Protein AF-F8D876-F1 (afdb_monomer_lite)

Foldseek 3Di:
DDPPVVCQLQFFDDLVVNLVVVLVVVLVVLCVVVVDPDDCQDCVVLLVLLVCLQVVLVVLLVVLVVVLVVVVVVVPDDPVVVVVVVVVVVVLLPVLAVDPDADPQLLSNLLRLLVQLLVLLCVLVVLDDPPDDPLNCCSNPVSNVLSVVLNVQQPVGPDNLSSNQSSLLPDLLVSNLVSLVVVLVVDDCVVRVVNNVSSVSSSSSSVSSVVSNVVSLVVVLSVLSVVLSVVSVVLSVVLSVLSVVLVVVCVVCVRDDDPVVVNSVSSSVSSSSSCSNVSSVCSSVSNNVVSVVSNVVSDPPPD

Radius of gyration: 27.1 Å; chains: 1; bounding box: 68×34×82 Å

Secondary structure (DSSP, 8-state):
--HHHHHIIIIIS-HHHHHHHHHHHHHHHHHGGGTTT------HHHHHHHHHHHHHHHHHHHHHHHHHHHHHHHH---HHHHHHHHHHHHHHHHHHSSSSS--SSHHHHHHHHHHHHHHHHHHHHHHS-S---HHHHIIIIIHHHHHHHHHHHTT-SSSTTHHHHHHHTS--HHHHHHHHHHHHHHS-TTT-HHHHHHHHHHHHHHHHHHHHHHHHHHHHHHHHHHHHHHHHHHHHHHHHHHHHHHHHHHHH--SSSS-HHHHHHHHHHHHHHHTHHHHHHHHHHHHHHHHHHHHHHH-TT--

InterPro domains:
  IPR058278 Protein of unknown function DUF7972 [PF25927] (3-302)

Structure (mmCIF, N/CA/C/O backbone):
data_AF-F8D876-F1
#
_entry.id   AF-F8D876-F1
#
loop_
_atom_site.group_PDB
_atom_site.id
_atom_site.type_symbol
_atom_site.label_atom_id
_atom_site.label_alt_id
_atom_site.label_comp_id
_atom_site.label_asym_id
_atom_site.label_entity_id
_atom_site.label_seq_id
_atom_site.pdbx_PDB_ins_code
_atom_site.Cartn_x
_atom_site.Cartn_y
_atom_site.Cartn_z
_atom_site.occupancy
_atom_site.B_iso_or_equiv
_atom_site.auth_seq_id
_atom_site.auth_comp_id
_atom_site.auth_asym_id
_atom_site.auth_atom_id
_atom_site.pdbx_PDB_model_num
ATOM 1 N N . MET A 1 1 ? -19.342 1.038 -14.594 1.00 37.59 1 MET A N 1
ATOM 2 C CA . MET A 1 1 ? -18.370 0.140 -15.250 1.00 37.59 1 MET A CA 1
ATOM 3 C C . MET A 1 1 ? -17.454 -0.368 -14.157 1.00 37.59 1 MET A C 1
ATOM 5 O O . MET A 1 1 ? -16.521 0.309 -13.760 1.00 37.59 1 MET A O 1
ATOM 9 N N . ASP A 1 2 ? -17.915 -1.482 -13.602 1.00 45.25 2 ASP A N 1
ATOM 10 C CA . ASP A 1 2 ? -17.356 -2.421 -12.633 1.00 45.25 2 ASP A CA 1
ATOM 11 C C . ASP A 1 2 ? -16.484 -1.862 -11.513 1.00 45.25 2 ASP A C 1
ATOM 13 O O . ASP A 1 2 ? -15.255 -1.926 -11.547 1.00 45.25 2 ASP A O 1
ATOM 17 N N . ASP A 1 3 ? -17.168 -1.449 -10.446 1.00 60.88 3 ASP A N 1
ATOM 18 C CA . ASP A 1 3 ? -16.580 -1.149 -9.141 1.00 60.88 3 ASP A CA 1
ATOM 19 C C . ASP A 1 3 ? -15.671 -2.294 -8.657 1.00 60.88 3 ASP A C 1
ATOM 21 O O . ASP A 1 3 ? -14.607 -2.064 -8.101 1.00 60.88 3 ASP A O 1
ATOM 25 N N . ARG A 1 4 ? -15.993 -3.544 -9.021 1.00 60.97 4 ARG A N 1
ATOM 26 C CA . ARG A 1 4 ? -15.172 -4.733 -8.745 1.00 60.97 4 ARG A CA 1
ATOM 27 C C . ARG A 1 4 ? -13.862 -4.787 -9.541 1.00 60.97 4 ARG A C 1
ATOM 29 O O . ARG A 1 4 ? -12.850 -5.209 -8.992 1.00 60.97 4 ARG A O 1
ATOM 36 N N . PHE A 1 5 ? -13.854 -4.368 -10.811 1.00 61.72 5 PHE A N 1
ATOM 37 C CA . PHE A 1 5 ? -12.633 -4.333 -11.629 1.00 61.72 5 PHE A CA 1
ATOM 38 C C . PHE A 1 5 ? -11.734 -3.170 -11.214 1.00 61.72 5 PHE A C 1
ATOM 40 O O . PHE A 1 5 ? -10.526 -3.351 -11.110 1.00 61.72 5 PHE A O 1
ATOM 47 N N . SER A 1 6 ? -12.321 -2.006 -10.921 1.00 58.22 6 SER A N 1
ATOM 48 C CA . SER A 1 6 ? -11.589 -0.856 -10.383 1.00 58.22 6 SER A CA 1
ATOM 49 C C . SER A 1 6 ? -10.999 -1.178 -9.006 1.00 58.22 6 SER A C 1
ATOM 51 O O . SER A 1 6 ? -9.799 -1.027 -8.806 1.00 58.22 6 SER A O 1
ATOM 53 N N . ARG A 1 7 ? -11.796 -1.750 -8.092 1.00 61.06 7 ARG A N 1
ATOM 54 C CA . ARG A 1 7 ? -11.346 -2.223 -6.771 1.00 61.06 7 ARG A CA 1
ATOM 55 C C . ARG A 1 7 ? -10.261 -3.292 -6.892 1.00 61.06 7 ARG A C 1
ATOM 57 O O . ARG A 1 7 ? -9.262 -3.228 -6.188 1.00 61.06 7 ARG A O 1
ATOM 64 N N . TRP A 1 8 ? -10.384 -4.228 -7.833 1.00 64.88 8 TRP A N 1
ATOM 65 C CA . TRP A 1 8 ? -9.332 -5.215 -8.083 1.00 64.88 8 TRP A CA 1
ATOM 66 C C . TRP A 1 8 ? -8.046 -4.581 -8.625 1.00 64.88 8 TRP A C 1
ATOM 68 O O . TRP A 1 8 ? -6.966 -4.847 -8.107 1.00 64.88 8 TRP A O 1
ATOM 78 N N . LEU A 1 9 ? -8.151 -3.717 -9.635 1.00 56.72 9 LEU A N 1
ATOM 79 C CA . LEU A 1 9 ? -7.007 -3.046 -10.255 1.00 56.72 9 LEU A CA 1
ATOM 80 C C . LEU A 1 9 ? -6.276 -2.127 -9.264 1.00 56.72 9 LEU A C 1
ATOM 82 O O . LEU A 1 9 ? -5.054 -2.020 -9.323 1.00 56.72 9 LEU A O 1
ATOM 86 N N . LEU A 1 10 ? -7.024 -1.466 -8.376 1.00 57.84 10 LEU A N 1
ATOM 87 C CA . LEU A 1 10 ? -6.507 -0.460 -7.452 1.00 57.84 10 LEU A CA 1
ATOM 88 C C . LEU A 1 10 ? -6.078 -1.030 -6.096 1.00 57.84 10 LEU A C 1
ATOM 90 O O . LEU A 1 10 ? -5.141 -0.496 -5.512 1.00 57.84 10 LEU A O 1
ATOM 94 N N . LEU A 1 11 ? -6.729 -2.081 -5.580 1.00 58.38 11 LEU A N 1
ATOM 95 C CA . LEU A 1 11 ? -6.584 -2.482 -4.172 1.00 58.38 11 LEU A CA 1
ATOM 96 C C . LEU A 1 11 ? -6.089 -3.923 -3.971 1.00 58.38 11 LEU A C 1
ATOM 98 O O . LEU A 1 11 ? -5.215 -4.126 -3.125 1.00 58.38 11 LEU A O 1
ATOM 102 N N . SER A 1 12 ? -6.562 -4.913 -4.740 1.00 58.16 12 SER A N 1
ATOM 103 C CA . SER A 1 12 ? -6.297 -6.343 -4.452 1.00 58.16 12 SER A CA 1
ATOM 104 C C . SER A 1 12 ? -5.469 -7.107 -5.494 1.00 58.16 12 SER A C 1
ATOM 106 O O . SER A 1 12 ? -4.964 -8.195 -5.208 1.00 58.16 12 SER A O 1
ATOM 108 N N . GLY A 1 13 ? -5.289 -6.563 -6.697 1.00 59.81 13 GLY A N 1
ATOM 109 C CA . GLY A 1 13 ? -4.542 -7.202 -7.774 1.00 59.81 13 GLY A CA 1
ATOM 110 C C . GLY A 1 13 ? -3.038 -7.279 -7.502 1.00 59.81 13 GLY A C 1
ATOM 111 O O . GLY A 1 13 ? -2.426 -6.343 -6.990 1.00 59.81 13 GLY A O 1
ATOM 112 N N . ASP A 1 14 ? -2.413 -8.388 -7.907 1.00 72.75 14 ASP A N 1
ATOM 113 C CA . ASP A 1 14 ? -0.953 -8.503 -7.936 1.00 72.75 14 ASP A CA 1
ATOM 114 C C . ASP A 1 14 ? -0.370 -7.368 -8.798 1.00 72.75 14 ASP A C 1
ATOM 116 O O . ASP A 1 14 ? -0.631 -7.275 -10.001 1.00 72.75 14 ASP A O 1
ATOM 120 N N . ARG A 1 15 ? 0.426 -6.497 -8.173 1.00 73.81 15 ARG A N 1
ATOM 121 C CA . ARG A 1 15 ? 1.068 -5.321 -8.785 1.00 73.81 15 ARG A CA 1
ATOM 122 C C . ARG A 1 15 ? 1.830 -5.636 -10.063 1.00 73.81 15 ARG A C 1
ATOM 124 O O . ARG A 1 15 ? 1.861 -4.815 -10.976 1.00 73.81 15 ARG A O 1
ATOM 131 N N . PHE A 1 16 ? 2.402 -6.834 -10.169 1.00 80.56 16 PHE A N 1
ATOM 132 C CA . PHE A 1 16 ? 3.093 -7.250 -11.382 1.00 80.56 16 PHE A CA 1
ATOM 133 C C . PHE A 1 16 ? 2.114 -7.468 -12.535 1.00 80.56 16 PHE A C 1
ATOM 135 O O . PHE A 1 16 ? 2.454 -7.173 -13.679 1.00 80.56 16 PHE A O 1
ATOM 142 N N . ARG A 1 17 ? 0.876 -7.897 -12.263 1.00 84.06 17 ARG A N 1
ATOM 143 C CA . ARG A 1 17 ? -0.186 -8.026 -13.273 1.00 84.06 17 ARG A CA 1
ATOM 144 C C . ARG A 1 17 ? -0.705 -6.664 -13.716 1.00 84.06 17 ARG A C 1
ATOM 146 O O . ARG A 1 17 ? -0.847 -6.452 -14.917 1.00 84.06 17 ARG A O 1
ATOM 153 N N . VAL A 1 18 ? -0.919 -5.734 -12.784 1.00 84.88 18 VAL A N 1
ATOM 154 C CA . VAL A 1 18 ? -1.322 -4.351 -13.110 1.00 84.88 18 VAL A CA 1
ATOM 155 C C . VAL A 1 18 ? -0.237 -3.665 -13.941 1.00 84.88 18 VAL A C 1
ATOM 157 O O . VAL A 1 18 ? -0.518 -3.144 -15.020 1.00 84.88 18 VAL A O 1
ATOM 160 N N . ALA A 1 19 ? 1.023 -3.760 -13.508 1.00 88.56 19 ALA A N 1
ATOM 161 C CA . ALA A 1 19 ? 2.167 -3.257 -14.260 1.00 88.56 19 ALA A CA 1
ATOM 162 C C . ALA A 1 19 ? 2.288 -3.927 -15.636 1.00 88.56 19 ALA A C 1
ATOM 164 O O . ALA A 1 19 ? 2.573 -3.247 -16.615 1.00 88.56 19 ALA A O 1
ATOM 165 N N . THR A 1 20 ? 2.012 -5.231 -15.743 1.00 89.94 20 THR A N 1
ATOM 166 C CA . THR A 1 20 ? 1.969 -5.937 -17.033 1.00 89.94 20 THR A CA 1
ATOM 167 C C . THR A 1 20 ? 0.855 -5.393 -17.925 1.00 89.94 20 THR A C 1
ATOM 169 O O . THR A 1 20 ? 1.097 -5.170 -19.103 1.00 89.94 20 THR A O 1
ATOM 172 N N . GLY A 1 21 ? -0.340 -5.116 -17.398 1.00 89.88 21 GLY A N 1
ATOM 173 C CA . GLY A 1 21 ? -1.434 -4.510 -18.166 1.00 89.88 21 GLY A CA 1
ATOM 174 C C . GLY A 1 21 ? -1.089 -3.112 -18.694 1.00 89.88 21 GLY A C 1
ATOM 175 O O . GLY A 1 21 ? -1.302 -2.817 -19.874 1.00 89.88 21 GLY A O 1
ATOM 176 N N . ILE A 1 22 ? -0.476 -2.274 -17.850 1.00 91.12 22 ILE A N 1
ATOM 177 C CA . ILE A 1 22 ? 0.042 -0.954 -18.243 1.00 91.12 22 ILE A CA 1
ATOM 178 C C . ILE A 1 22 ? 1.123 -1.114 -19.318 1.00 91.12 22 ILE A C 1
ATOM 180 O O . ILE A 1 22 ? 1.053 -0.479 -20.369 1.00 91.12 22 ILE A O 1
ATOM 184 N N . LEU A 1 23 ? 2.082 -2.014 -19.096 1.00 93.56 23 LEU A N 1
ATOM 185 C CA . LEU A 1 23 ? 3.163 -2.301 -20.031 1.00 93.56 23 LEU A CA 1
ATOM 186 C C . LEU A 1 23 ? 2.635 -2.800 -21.376 1.00 93.56 23 LEU A C 1
ATOM 188 O O . LEU A 1 23 ? 3.114 -2.348 -22.406 1.00 93.56 23 LEU A O 1
ATOM 192 N N . VAL A 1 24 ? 1.647 -3.697 -21.387 1.00 93.44 24 VAL A N 1
ATOM 193 C CA . VAL A 1 24 ? 1.004 -4.199 -22.610 1.00 93.44 24 VAL A CA 1
ATOM 194 C C . VAL A 1 24 ? 0.333 -3.051 -23.352 1.00 93.44 24 VAL A C 1
ATOM 196 O O . VAL A 1 24 ? 0.510 -2.932 -24.560 1.00 93.44 24 VAL A O 1
ATOM 199 N N . THR A 1 25 ? -0.363 -2.160 -22.645 1.00 92.44 25 THR A N 1
ATOM 200 C CA . THR A 1 25 ? -0.988 -0.975 -23.252 1.00 92.44 25 THR A CA 1
ATOM 201 C C . THR A 1 25 ? 0.062 -0.075 -23.910 1.00 92.44 25 THR A C 1
ATOM 203 O O . THR A 1 25 ? -0.082 0.309 -25.070 1.00 92.44 25 THR A O 1
ATOM 206 N N . MET A 1 26 ? 1.168 0.201 -23.214 1.00 92.88 26 MET A N 1
ATOM 207 C CA . MET A 1 26 ? 2.286 0.974 -23.765 1.00 92.88 26 MET A CA 1
ATOM 208 C C . MET A 1 26 ? 2.967 0.248 -24.932 1.00 92.88 26 MET A C 1
ATOM 210 O O . MET A 1 26 ? 3.294 0.868 -25.941 1.00 92.88 26 MET A O 1
ATOM 214 N N . ALA A 1 27 ? 3.147 -1.069 -24.828 1.00 91.62 27 ALA A N 1
ATOM 215 C CA . ALA A 1 27 ? 3.764 -1.895 -25.854 1.00 91.62 27 ALA A CA 1
ATOM 216 C C . ALA A 1 27 ? 2.920 -1.922 -27.128 1.00 91.62 27 ALA A C 1
ATOM 218 O O . ALA A 1 27 ? 3.479 -1.791 -28.210 1.00 91.62 27 ALA A O 1
ATOM 219 N N . VAL A 1 28 ? 1.590 -2.013 -27.024 1.00 90.88 28 VAL A N 1
ATOM 220 C CA . VAL A 1 28 ? 0.690 -1.920 -28.183 1.00 90.88 28 VAL A CA 1
ATOM 221 C C . VAL A 1 28 ? 0.929 -0.612 -28.928 1.00 90.88 28 VAL A C 1
ATOM 223 O O . VAL A 1 28 ? 1.132 -0.656 -30.136 1.00 90.88 28 VAL A O 1
ATOM 226 N N . VAL A 1 29 ? 1.001 0.522 -28.220 1.00 88.31 29 VAL A N 1
ATOM 227 C CA . VAL A 1 29 ? 1.288 1.838 -28.822 1.00 88.31 29 VAL A CA 1
ATOM 228 C C . VAL A 1 29 ? 2.669 1.866 -29.485 1.00 88.31 29 VAL A C 1
ATOM 230 O O . VAL A 1 29 ? 2.801 2.329 -30.617 1.00 88.31 29 VAL A O 1
ATOM 233 N N . VAL A 1 30 ? 3.691 1.327 -28.816 1.00 86.75 30 VAL A N 1
ATOM 234 C CA . VAL A 1 30 ? 5.066 1.241 -29.338 1.00 86.75 30 VAL A CA 1
ATOM 235 C C . VAL A 1 30 ? 5.164 0.328 -30.565 1.00 86.75 30 VAL A C 1
ATOM 237 O O . VAL A 1 30 ? 6.001 0.575 -31.427 1.00 86.75 30 VAL A O 1
ATOM 240 N N . LEU A 1 31 ? 4.318 -0.699 -30.670 1.00 85.12 31 LEU A N 1
ATOM 241 C CA . LEU A 1 31 ? 4.328 -1.694 -31.747 1.00 85.12 31 LEU A CA 1
ATOM 242 C C . LEU A 1 31 ? 3.465 -1.311 -32.959 1.00 85.12 31 LEU A C 1
ATOM 244 O O . LEU A 1 31 ? 3.604 -1.950 -34.000 1.00 85.12 31 LEU A O 1
ATOM 248 N N . ILE A 1 32 ? 2.634 -0.261 -32.887 1.00 83.19 32 ILE A N 1
ATOM 249 C CA . ILE A 1 32 ? 1.866 0.256 -34.042 1.00 83.19 32 ILE A CA 1
ATOM 250 C C . ILE A 1 32 ? 2.735 0.401 -35.310 1.00 83.19 32 ILE A C 1
ATOM 252 O O . ILE A 1 32 ? 2.294 -0.044 -36.375 1.00 83.19 32 ILE A O 1
ATOM 256 N N . PRO A 1 33 ? 3.975 0.935 -35.239 1.00 75.31 33 PRO A N 1
ATOM 257 C CA . PRO A 1 33 ? 4.827 1.109 -36.408 1.00 75.31 33 PRO A CA 1
ATOM 258 C C . PRO A 1 33 ? 5.169 -0.181 -37.168 1.00 75.31 33 PRO A C 1
ATOM 260 O O . PRO A 1 33 ? 5.498 -0.083 -38.346 1.00 75.31 33 PRO A O 1
ATOM 263 N N . LEU A 1 34 ? 5.076 -1.373 -36.551 1.00 73.44 34 LEU A N 1
ATOM 264 C CA . LEU A 1 34 ? 5.314 -2.652 -37.246 1.00 73.44 34 LEU A CA 1
ATOM 265 C C . LEU A 1 34 ? 4.272 -2.948 -38.327 1.00 73.44 34 LEU A C 1
ATOM 267 O O . LEU A 1 34 ? 4.567 -3.656 -39.286 1.00 73.44 34 LEU A O 1
ATOM 271 N N . PHE A 1 35 ? 3.043 -2.465 -38.139 1.00 71.62 35 PHE A N 1
ATOM 272 C CA . PHE A 1 35 ? 1.914 -2.757 -39.025 1.00 71.62 35 PHE A CA 1
ATOM 273 C C . PHE A 1 35 ? 1.806 -1.767 -40.185 1.00 71.62 35 PHE A C 1
ATOM 275 O O . PHE A 1 35 ? 1.161 -2.035 -41.197 1.00 71.62 35 PHE A O 1
ATOM 282 N N . SER A 1 36 ? 2.463 -0.624 -40.055 1.00 65.25 36 SER A N 1
ATOM 283 C CA . SER A 1 36 ? 2.662 0.358 -41.115 1.00 65.25 36 SER A CA 1
ATOM 284 C C . SER A 1 36 ? 3.950 0.071 -41.888 1.00 65.25 36 SER A C 1
ATOM 286 O O . SER A 1 36 ? 4.961 -0.305 -41.305 1.00 65.25 36 SER A O 1
ATOM 288 N N . GLN A 1 37 ? 3.953 0.320 -43.199 1.00 59.97 37 GLN A N 1
ATOM 289 C CA . GLN A 1 37 ? 5.144 0.216 -44.056 1.00 59.97 37 GLN A CA 1
ATOM 290 C C . GLN A 1 37 ? 6.130 1.383 -43.823 1.00 59.97 37 GLN A C 1
ATOM 292 O O . GLN A 1 37 ? 6.530 2.063 -44.769 1.00 59.97 37 GLN A O 1
ATOM 297 N N . PHE A 1 38 ? 6.492 1.680 -42.570 1.00 59.47 38 PHE A N 1
ATOM 298 C CA . PHE A 1 38 ? 7.475 2.721 -42.283 1.00 59.47 38 PHE A CA 1
ATOM 299 C C . PHE A 1 38 ? 8.863 2.254 -42.717 1.00 59.47 38 PHE A C 1
ATOM 301 O O . PHE A 1 38 ? 9.466 1.363 -42.123 1.00 59.47 38 PHE A O 1
ATOM 308 N N . ASP A 1 39 ? 9.381 2.897 -43.756 1.00 59.94 39 ASP A N 1
ATOM 309 C CA . ASP A 1 39 ? 10.761 2.744 -44.187 1.00 59.94 39 ASP A CA 1
ATOM 310 C C . ASP A 1 39 ? 11.651 3.557 -43.229 1.00 59.94 39 ASP A C 1
ATOM 312 O O . ASP A 1 39 ? 11.714 4.790 -43.305 1.00 59.94 39 ASP A O 1
ATOM 316 N N . VAL A 1 40 ? 12.282 2.890 -42.255 1.00 61.31 40 VAL A N 1
ATOM 317 C CA . VAL A 1 40 ? 13.192 3.538 -41.293 1.00 61.31 40 VAL A CA 1
ATOM 318 C C . VAL A 1 40 ? 14.477 3.926 -42.021 1.00 61.31 40 VAL A C 1
ATOM 320 O O . VAL A 1 40 ? 15.466 3.202 -42.028 1.00 61.31 40 VAL A O 1
ATOM 323 N N . ARG A 1 41 ? 14.456 5.097 -42.659 1.00 64.50 41 ARG A N 1
ATOM 324 C CA . ARG A 1 41 ? 15.600 5.648 -43.405 1.00 64.50 41 ARG A CA 1
ATOM 325 C C . ARG A 1 41 ? 16.564 6.446 -42.536 1.00 64.50 41 ARG A C 1
ATOM 327 O O . ARG A 1 41 ? 17.701 6.669 -42.937 1.00 64.50 41 ARG A O 1
ATOM 334 N N . ASN A 1 42 ? 16.109 6.901 -41.368 1.00 71.25 42 ASN A N 1
ATOM 335 C CA . ASN A 1 42 ? 16.883 7.741 -40.465 1.00 71.25 42 ASN A CA 1
ATOM 336 C C . ASN A 1 42 ? 16.916 7.126 -39.065 1.00 71.25 42 ASN A C 1
ATOM 338 O O . ASN A 1 42 ? 15.875 6.890 -38.456 1.00 71.25 42 ASN A O 1
ATOM 342 N N . LEU A 1 43 ? 18.124 6.889 -38.565 1.00 74.19 43 LEU A N 1
ATOM 343 C CA . LEU A 1 43 ? 18.371 6.261 -37.271 1.00 74.19 43 LEU A CA 1
ATOM 344 C C . LEU A 1 43 ? 18.469 7.282 -36.126 1.00 74.19 43 LEU A C 1
ATOM 346 O O . LEU A 1 43 ? 18.399 6.908 -34.957 1.00 74.19 43 LEU A O 1
ATOM 350 N N . THR A 1 44 ? 18.576 8.574 -36.446 1.00 81.06 44 THR A N 1
ATOM 351 C CA . THR A 1 44 ? 18.677 9.667 -35.470 1.00 81.06 44 THR A CA 1
ATOM 352 C C . THR A 1 44 ? 17.553 9.666 -34.420 1.00 81.06 44 THR A C 1
ATOM 354 O O . THR A 1 44 ? 17.865 9.815 -33.239 1.00 81.06 44 THR A O 1
ATOM 357 N N . PRO A 1 45 ? 16.266 9.433 -34.758 1.00 82.94 45 PRO A N 1
ATOM 358 C CA . PRO A 1 45 ? 15.207 9.328 -33.749 1.00 82.94 45 PRO A CA 1
ATOM 359 C C . PRO A 1 45 ? 15.433 8.205 -32.725 1.00 82.94 45 PRO A C 1
ATOM 361 O O . PRO A 1 45 ? 15.096 8.370 -31.555 1.00 82.94 45 PRO A O 1
ATOM 364 N N . LEU A 1 46 ? 16.048 7.088 -33.131 1.00 82.81 46 LEU A N 1
ATOM 365 C CA . LEU A 1 46 ? 16.322 5.958 -32.234 1.00 82.81 46 LEU A CA 1
ATOM 366 C C . LEU A 1 46 ? 17.385 6.322 -31.192 1.00 82.81 46 LEU A C 1
ATOM 368 O O . LEU A 1 46 ? 17.265 5.919 -30.037 1.00 82.81 46 LEU A O 1
ATOM 372 N N . ILE A 1 47 ? 18.375 7.144 -31.569 1.00 86.25 47 ILE A N 1
ATOM 373 C CA . ILE A 1 47 ? 19.379 7.680 -30.635 1.00 86.25 47 ILE A CA 1
ATOM 374 C C . ILE A 1 47 ? 18.692 8.501 -29.544 1.00 86.25 47 ILE A C 1
ATOM 376 O O . ILE A 1 47 ? 18.983 8.319 -28.361 1.00 86.25 47 ILE A O 1
ATOM 380 N N . TYR A 1 48 ? 17.761 9.381 -29.925 1.00 90.62 48 TYR A N 1
ATOM 381 C CA . TYR A 1 48 ? 17.029 10.211 -28.970 1.00 90.62 48 TYR A CA 1
ATOM 382 C C . TYR A 1 48 ? 16.154 9.380 -28.033 1.00 90.62 48 TYR A C 1
ATOM 384 O O . TYR A 1 48 ? 16.180 9.619 -26.830 1.00 90.62 48 TYR A O 1
ATOM 392 N N . ILE A 1 49 ? 15.437 8.378 -28.551 1.00 90.00 49 ILE A N 1
ATOM 393 C CA . ILE A 1 49 ? 14.620 7.476 -27.726 1.00 90.00 49 ILE A CA 1
ATOM 394 C C . ILE A 1 49 ? 15.497 6.708 -26.732 1.00 90.00 49 ILE A C 1
ATOM 396 O O . ILE A 1 49 ? 15.193 6.687 -25.542 1.00 90.00 49 ILE A O 1
ATOM 400 N N . ALA A 1 50 ? 16.606 6.119 -27.187 1.00 91.50 50 ALA A N 1
ATOM 401 C CA . ALA A 1 50 ? 17.520 5.388 -26.311 1.00 91.50 50 ALA A CA 1
ATOM 402 C C . ALA A 1 50 ? 18.121 6.303 -25.232 1.00 91.50 50 ALA A C 1
ATOM 404 O O . ALA A 1 50 ? 18.142 5.945 -24.057 1.00 91.50 50 ALA A O 1
ATOM 405 N N . SER A 1 51 ? 18.536 7.514 -25.609 1.00 93.81 51 SER A N 1
ATOM 406 C CA . SER A 1 51 ? 19.086 8.508 -24.679 1.00 93.81 51 SER A CA 1
ATOM 407 C C . SER A 1 51 ? 18.047 8.962 -23.650 1.00 93.81 51 SER A C 1
ATOM 409 O O . SER A 1 51 ? 18.359 9.072 -22.465 1.00 93.81 51 SER A O 1
ATOM 411 N N . ALA A 1 52 ? 16.801 9.175 -24.083 1.00 94.50 52 ALA A N 1
ATOM 412 C CA . ALA A 1 52 ? 15.687 9.530 -23.211 1.00 94.50 52 ALA A CA 1
ATOM 413 C C . ALA A 1 52 ? 15.338 8.398 -22.235 1.00 94.50 52 ALA A C 1
ATOM 415 O O . ALA A 1 52 ? 15.113 8.669 -21.060 1.00 94.50 52 ALA A O 1
ATOM 416 N N . LEU A 1 53 ? 15.353 7.137 -22.684 1.00 95.12 53 LEU A N 1
ATOM 417 C CA . LEU A 1 53 ? 15.139 5.976 -21.815 1.00 95.12 53 LEU A CA 1
ATOM 418 C C . LEU A 1 53 ? 16.242 5.842 -20.764 1.00 95.12 53 LEU A C 1
ATOM 420 O O . LEU A 1 53 ? 15.934 5.611 -19.599 1.00 95.12 53 LEU A O 1
ATOM 424 N N . ILE A 1 54 ? 17.511 6.023 -21.144 1.00 95.75 54 ILE A N 1
ATOM 425 C CA . ILE A 1 54 ? 18.637 5.978 -20.199 1.00 95.75 54 ILE A CA 1
ATOM 426 C C . ILE A 1 54 ? 18.485 7.083 -19.154 1.00 95.75 54 ILE A C 1
ATOM 428 O O . ILE A 1 54 ? 18.476 6.795 -17.959 1.00 95.75 54 ILE A O 1
ATOM 432 N N . GLY A 1 55 ? 18.335 8.336 -19.597 1.00 95.81 55 GLY A N 1
ATOM 433 C CA . GLY A 1 55 ? 18.206 9.482 -18.698 1.00 95.81 55 GLY A CA 1
ATOM 434 C C . GLY A 1 55 ? 16.984 9.363 -17.788 1.00 95.81 55 GLY A C 1
ATOM 435 O O . GLY A 1 55 ? 17.112 9.464 -16.571 1.00 95.81 55 GLY A O 1
ATOM 436 N N . GLY A 1 56 ? 15.820 9.060 -18.368 1.00 95.44 56 GLY A N 1
ATOM 437 C CA . GLY A 1 56 ? 14.565 8.889 -17.642 1.00 95.44 56 GLY A CA 1
ATOM 438 C C . GLY A 1 56 ? 14.629 7.771 -16.604 1.00 95.44 56 GLY A C 1
ATOM 439 O O . GLY A 1 56 ? 14.254 7.996 -15.456 1.00 95.44 56 GLY A O 1
ATOM 440 N N . ASN A 1 57 ? 15.165 6.598 -16.962 1.00 95.38 57 ASN A N 1
ATOM 441 C CA . ASN A 1 57 ? 15.298 5.483 -16.024 1.00 95.38 57 ASN A CA 1
ATOM 442 C C . ASN A 1 57 ? 16.313 5.777 -14.915 1.00 95.38 57 ASN A C 1
ATOM 444 O O . ASN A 1 57 ? 16.025 5.479 -13.759 1.00 95.38 57 ASN A O 1
ATOM 448 N N . ILE A 1 58 ? 17.459 6.399 -15.219 1.00 95.12 58 ILE A N 1
ATOM 449 C CA . ILE A 1 58 ? 18.428 6.800 -14.185 1.00 95.12 58 ILE A CA 1
ATOM 450 C C . ILE A 1 58 ? 17.773 7.764 -13.195 1.00 95.12 58 ILE A C 1
ATOM 452 O O . ILE A 1 58 ? 17.853 7.537 -11.987 1.00 95.12 58 ILE A O 1
ATOM 456 N N . THR A 1 59 ? 17.102 8.811 -13.681 1.00 94.88 59 THR A N 1
ATOM 457 C CA . THR A 1 59 ? 16.408 9.779 -12.822 1.00 94.88 59 THR A CA 1
ATOM 458 C C . THR A 1 59 ? 15.324 9.104 -11.988 1.00 94.88 59 THR A C 1
ATOM 460 O O . THR A 1 59 ? 15.264 9.324 -10.779 1.00 94.88 59 THR A O 1
ATOM 463 N N . LEU A 1 60 ? 14.510 8.247 -12.606 1.00 93.25 60 LEU A N 1
ATOM 464 C CA . LEU A 1 60 ? 13.433 7.531 -11.934 1.00 93.25 60 LEU A CA 1
ATOM 465 C C . LEU A 1 60 ? 13.955 6.631 -10.808 1.00 93.25 60 LEU A C 1
ATOM 467 O O . LEU A 1 60 ? 13.494 6.728 -9.673 1.00 93.25 60 LEU A O 1
ATOM 471 N N . ILE A 1 61 ? 14.931 5.774 -11.111 1.00 92.06 61 ILE A N 1
ATOM 472 C CA . ILE A 1 61 ? 15.512 4.847 -10.133 1.00 92.06 61 ILE A CA 1
ATOM 473 C C . ILE A 1 61 ? 16.181 5.637 -9.009 1.00 92.06 61 ILE A C 1
ATOM 475 O O . ILE A 1 61 ? 15.981 5.316 -7.842 1.00 92.06 61 ILE A O 1
ATOM 479 N N . THR A 1 62 ? 16.922 6.698 -9.344 1.00 92.56 62 THR A N 1
ATOM 480 C CA . THR A 1 62 ? 17.578 7.557 -8.348 1.00 92.56 62 THR A CA 1
ATOM 481 C C . THR A 1 62 ? 16.560 8.169 -7.393 1.00 92.56 62 THR A C 1
ATOM 483 O O . THR A 1 62 ? 16.760 8.119 -6.182 1.00 92.56 62 THR A O 1
ATOM 486 N N . LEU A 1 63 ? 15.451 8.703 -7.916 1.00 91.44 63 LEU A N 1
ATOM 487 C CA . LEU A 1 63 ? 14.395 9.295 -7.100 1.00 91.44 63 LEU A CA 1
ATOM 488 C C . LEU A 1 63 ? 13.768 8.265 -6.155 1.00 91.44 63 LEU A C 1
ATOM 490 O O . LEU A 1 63 ? 13.635 8.533 -4.963 1.00 91.44 63 LEU A O 1
ATOM 494 N N . VAL A 1 64 ? 13.418 7.078 -6.659 1.00 88.69 64 VAL A N 1
ATOM 495 C CA . VAL A 1 64 ? 12.791 6.045 -5.821 1.00 88.69 64 VAL A CA 1
ATOM 496 C C . VAL A 1 64 ? 13.754 5.525 -4.757 1.00 88.69 64 VAL A C 1
ATOM 498 O O . VAL A 1 64 ? 13.364 5.374 -3.599 1.00 88.69 64 VAL A O 1
ATOM 501 N N . VAL A 1 65 ? 15.023 5.306 -5.109 1.00 87.19 65 VAL A N 1
ATOM 502 C CA . VAL A 1 65 ? 16.053 4.908 -4.141 1.00 87.19 65 VAL A CA 1
ATOM 503 C C . VAL A 1 65 ? 16.234 5.985 -3.072 1.00 87.19 65 VAL A C 1
ATOM 505 O O . VAL A 1 65 ? 16.284 5.646 -1.892 1.00 87.19 65 VAL A O 1
ATOM 508 N N . ALA A 1 66 ? 16.274 7.266 -3.451 1.00 90.62 66 ALA A N 1
ATOM 509 C CA . ALA A 1 66 ? 16.403 8.375 -2.508 1.00 90.62 66 ALA A CA 1
ATOM 510 C C . ALA A 1 66 ? 15.218 8.446 -1.531 1.00 90.62 66 ALA A C 1
ATOM 512 O O . ALA A 1 66 ? 15.426 8.563 -0.326 1.00 90.62 66 ALA A O 1
ATOM 513 N N . ILE A 1 67 ? 13.981 8.304 -2.021 1.00 86.31 67 ILE A N 1
ATOM 514 C CA . ILE A 1 67 ? 12.781 8.269 -1.167 1.00 86.31 67 ILE A CA 1
ATOM 515 C C . ILE A 1 67 ? 12.860 7.095 -0.187 1.00 86.31 67 ILE A C 1
ATOM 517 O O . ILE A 1 67 ? 12.667 7.269 1.015 1.00 86.31 67 ILE A O 1
ATOM 521 N N . ASN A 1 68 ? 13.208 5.905 -0.679 1.00 83.94 68 ASN A N 1
ATOM 522 C CA . ASN A 1 68 ? 13.329 4.722 0.164 1.00 83.94 68 ASN A CA 1
ATOM 523 C C . ASN A 1 68 ? 14.445 4.864 1.215 1.00 83.94 68 ASN A C 1
ATOM 525 O O . ASN A 1 68 ? 14.312 4.351 2.320 1.00 83.94 68 ASN A O 1
ATOM 529 N N . GLN A 1 69 ? 15.533 5.575 0.903 1.00 86.69 69 GLN A N 1
ATOM 530 C CA . GLN A 1 69 ? 16.593 5.877 1.869 1.00 86.69 69 GLN A CA 1
ATOM 531 C C . GLN A 1 69 ? 16.121 6.819 2.978 1.00 86.69 69 GLN A C 1
ATOM 533 O O . GLN A 1 69 ? 16.476 6.600 4.134 1.00 86.69 69 GLN A O 1
ATOM 538 N N . VAL A 1 70 ? 15.305 7.827 2.654 1.00 85.88 70 VAL A N 1
ATOM 539 C CA . VAL A 1 70 ? 14.710 8.710 3.668 1.00 85.88 70 VAL A CA 1
ATOM 540 C C . VAL A 1 70 ? 13.813 7.902 4.601 1.00 85.88 70 VAL A C 1
ATOM 542 O O . VAL A 1 70 ? 13.971 7.990 5.815 1.00 85.88 70 VAL A O 1
ATOM 545 N N . ILE A 1 71 ? 12.939 7.060 4.050 1.00 79.94 71 ILE A N 1
ATOM 546 C CA . ILE A 1 71 ? 12.037 6.218 4.848 1.00 79.94 71 ILE A CA 1
ATOM 547 C C . ILE A 1 71 ? 12.838 5.250 5.722 1.00 79.94 71 ILE A C 1
ATOM 549 O O . ILE A 1 71 ? 12.630 5.195 6.928 1.00 79.94 71 ILE A O 1
ATOM 553 N N . LEU A 1 72 ? 13.817 4.545 5.151 1.00 80.62 72 LEU A N 1
ATOM 554 C CA . LEU A 1 72 ? 14.645 3.606 5.907 1.00 80.62 72 LEU A CA 1
ATOM 555 C C . LEU A 1 72 ? 15.443 4.302 7.017 1.00 80.62 72 LEU A C 1
ATOM 557 O O . LEU A 1 72 ? 15.617 3.735 8.090 1.00 80.62 72 LEU A O 1
ATOM 561 N N . SER A 1 73 ? 15.906 5.535 6.789 1.00 84.00 73 SER A N 1
ATOM 562 C CA . SER A 1 73 ? 16.615 6.304 7.817 1.00 84.00 73 SER A CA 1
ATOM 563 C C . SER A 1 73 ? 15.741 6.624 9.032 1.00 84.00 73 SER A C 1
ATOM 565 O O . SER A 1 73 ? 16.271 6.734 10.134 1.00 84.00 73 SER A O 1
ATOM 567 N N . GLN A 1 74 ? 14.419 6.713 8.851 1.00 78.69 74 GLN A N 1
ATOM 568 C CA . GLN A 1 74 ? 13.459 6.912 9.941 1.00 78.69 74 GLN A CA 1
ATOM 569 C C . GLN A 1 74 ? 13.187 5.618 10.728 1.00 78.69 74 GLN A C 1
ATOM 571 O O . GLN A 1 74 ? 12.790 5.685 11.887 1.00 78.69 74 GLN A O 1
ATOM 576 N N . GLU A 1 75 ? 13.450 4.448 10.138 1.00 77.81 75 GLU A N 1
ATOM 577 C CA . GLU A 1 75 ? 13.263 3.136 10.780 1.00 77.81 75 GLU A CA 1
ATOM 578 C C . GLU A 1 75 ? 14.475 2.669 11.595 1.00 77.81 75 GLU A C 1
ATOM 580 O O . GLU A 1 75 ? 14.378 1.722 12.375 1.00 77.81 75 GLU A O 1
ATOM 585 N N . LEU A 1 76 ? 15.636 3.312 11.440 1.00 80.50 76 LEU A N 1
ATOM 586 C CA . LEU A 1 76 ? 16.831 2.987 12.219 1.00 80.50 76 LEU A CA 1
ATOM 587 C C . LEU A 1 76 ? 16.693 3.523 13.651 1.00 80.50 76 LEU A C 1
ATOM 589 O O . LEU A 1 76 ? 17.236 4.568 14.009 1.00 80.50 76 LEU A O 1
ATOM 593 N N . LYS A 1 77 ? 15.948 2.786 14.476 1.00 83.56 77 LYS A N 1
ATOM 594 C CA . LYS A 1 77 ? 15.717 3.093 15.890 1.00 83.56 77 LYS A CA 1
ATOM 595 C C . LYS A 1 77 ? 16.878 2.612 16.761 1.00 83.56 77 LYS A C 1
ATOM 597 O O . LYS A 1 77 ? 17.562 1.635 16.454 1.00 83.56 77 LYS A O 1
ATOM 602 N N . SER A 1 78 ? 17.108 3.305 17.877 1.00 90.00 78 SER A N 1
ATOM 603 C CA . SER A 1 78 ? 18.034 2.821 18.905 1.00 90.00 78 SER A CA 1
ATOM 604 C C . SER A 1 78 ? 17.464 1.555 19.567 1.00 90.00 78 SER A C 1
ATOM 606 O O . SER A 1 78 ? 16.245 1.396 19.609 1.00 90.00 78 SER A O 1
ATOM 608 N N . PRO A 1 79 ? 18.298 0.666 20.141 1.00 91.00 79 PRO A N 1
ATOM 609 C CA . PRO A 1 79 ? 17.796 -0.527 20.827 1.00 91.00 79 PRO A CA 1
ATOM 610 C C . PRO A 1 79 ? 16.791 -0.228 21.951 1.00 91.00 79 PRO A C 1
ATOM 612 O O . PRO A 1 79 ? 15.897 -1.031 22.187 1.00 91.00 79 PRO A O 1
ATOM 615 N N . GLY A 1 80 ? 16.920 0.923 22.625 1.00 91.69 80 GLY A N 1
ATOM 616 C CA . GLY A 1 80 ? 15.949 1.376 23.627 1.00 91.69 80 GLY A CA 1
ATOM 617 C C . GLY A 1 80 ? 14.602 1.729 22.999 1.00 91.69 80 GLY A C 1
ATOM 618 O O . GLY A 1 80 ? 13.591 1.175 23.400 1.00 91.69 80 GLY A O 1
ATOM 619 N N . ALA A 1 81 ? 14.605 2.546 21.942 1.00 89.81 81 ALA A N 1
ATOM 620 C CA . ALA A 1 81 ? 13.379 2.906 21.230 1.00 89.81 81 ALA A CA 1
ATOM 621 C C . ALA A 1 81 ? 12.688 1.692 20.580 1.00 89.81 81 ALA A C 1
ATOM 623 O O . ALA A 1 81 ? 11.466 1.649 20.519 1.00 89.81 81 ALA A O 1
ATOM 624 N N . LEU A 1 82 ? 13.458 0.701 20.112 1.00 88.62 82 LEU A N 1
ATOM 625 C CA . LEU A 1 82 ? 12.905 -0.555 19.601 1.00 88.62 82 LEU A CA 1
ATOM 626 C C . LEU A 1 82 ? 12.241 -1.377 20.712 1.00 88.62 82 LEU A C 1
ATOM 628 O O . LEU A 1 82 ? 11.193 -1.970 20.485 1.00 88.62 82 LEU A O 1
ATOM 632 N N . ARG A 1 83 ? 12.845 -1.421 21.905 1.00 91.50 83 ARG A N 1
ATOM 633 C CA . ARG A 1 83 ? 12.241 -2.088 23.059 1.00 91.50 83 ARG A CA 1
ATOM 634 C C . ARG A 1 83 ? 10.937 -1.409 23.466 1.00 91.50 83 ARG A C 1
ATOM 636 O O . ARG A 1 83 ? 9.943 -2.103 23.610 1.00 91.50 83 ARG A O 1
ATOM 643 N N . ASP A 1 84 ? 10.946 -0.083 23.576 1.00 92.50 84 ASP A N 1
ATOM 644 C CA . ASP A 1 84 ? 9.754 0.691 23.931 1.00 92.50 84 ASP A CA 1
ATOM 645 C C . ASP A 1 84 ? 8.617 0.461 22.921 1.00 92.50 84 ASP A C 1
ATOM 647 O O . ASP A 1 84 ? 7.465 0.333 23.313 1.00 92.50 84 ASP A O 1
ATOM 651 N N . GLU A 1 85 ? 8.926 0.360 21.624 1.00 88.56 85 GLU A N 1
ATOM 652 C CA . GLU A 1 85 ? 7.937 0.048 20.582 1.00 88.56 85 GLU A CA 1
ATOM 653 C C . GLU A 1 85 ? 7.370 -1.373 20.695 1.00 88.56 85 GLU A C 1
ATOM 655 O O . GLU A 1 85 ? 6.170 -1.562 20.501 1.00 88.56 85 GLU A O 1
ATOM 660 N N . ILE A 1 86 ? 8.211 -2.368 20.999 1.00 89.75 86 ILE A N 1
ATOM 661 C CA . ILE A 1 86 ? 7.755 -3.749 21.216 1.00 89.75 86 ILE A CA 1
ATOM 662 C C . ILE A 1 86 ? 6.832 -3.804 22.434 1.00 89.75 86 ILE A C 1
ATOM 664 O O . ILE A 1 86 ? 5.729 -4.334 22.324 1.00 89.75 86 ILE A O 1
ATOM 668 N N . ASP A 1 87 ? 7.257 -3.212 23.552 1.00 92.44 87 ASP A N 1
ATOM 669 C CA . ASP A 1 87 ? 6.486 -3.193 24.796 1.00 92.44 87 ASP A CA 1
ATOM 670 C C . ASP A 1 87 ? 5.138 -2.469 24.574 1.00 92.44 87 ASP A C 1
ATOM 672 O O . ASP A 1 87 ? 4.086 -3.013 24.897 1.00 92.44 87 ASP A O 1
ATOM 676 N N . GLN A 1 88 ? 5.131 -1.312 23.894 1.00 91.81 88 GLN A N 1
ATOM 677 C CA . GLN A 1 88 ? 3.898 -0.594 23.529 1.00 91.81 88 GLN A CA 1
ATOM 678 C C . GLN A 1 88 ? 2.976 -1.397 22.605 1.00 91.81 88 GLN A C 1
ATOM 680 O O . GLN A 1 88 ? 1.755 -1.323 22.739 1.00 91.81 88 GLN A O 1
ATOM 685 N N . SER A 1 89 ? 3.532 -2.145 21.647 1.00 88.88 89 SER A N 1
ATOM 686 C CA . SER A 1 89 ? 2.732 -2.975 20.744 1.00 88.88 89 SER A CA 1
ATOM 687 C C . SER A 1 89 ? 2.095 -4.159 21.470 1.00 88.88 89 SER A C 1
ATOM 689 O O . SER A 1 89 ? 0.985 -4.557 21.110 1.00 88.88 89 SER A O 1
ATOM 691 N N . ASP A 1 90 ? 2.787 -4.741 22.448 1.00 89.19 90 ASP A N 1
ATOM 692 C CA . ASP A 1 90 ? 2.252 -5.829 23.264 1.00 89.19 90 ASP A CA 1
ATOM 693 C C . ASP A 1 90 ? 1.203 -5.318 24.258 1.00 89.19 90 ASP A C 1
ATOM 695 O O . ASP A 1 90 ? 0.139 -5.932 24.365 1.00 89.19 90 ASP A O 1
ATOM 699 N N . ASP A 1 91 ? 1.447 -4.172 24.902 1.00 91.12 91 ASP A N 1
ATOM 700 C CA . ASP A 1 91 ? 0.477 -3.495 25.772 1.00 91.12 91 ASP A CA 1
ATOM 701 C C . ASP A 1 91 ? -0.804 -3.157 25.002 1.00 91.12 91 ASP A C 1
ATOM 703 O O . ASP A 1 91 ? -1.906 -3.445 25.464 1.00 91.12 91 ASP A O 1
ATOM 707 N N . TYR A 1 92 ? -0.668 -2.611 23.788 1.00 91.25 92 TYR A N 1
ATOM 708 C CA . TYR A 1 92 ? -1.804 -2.328 22.915 1.00 91.25 92 TYR A CA 1
ATOM 709 C C . TYR A 1 92 ? -2.600 -3.596 22.584 1.00 91.25 92 TYR A C 1
ATOM 711 O O . TYR A 1 92 ? -3.820 -3.609 22.721 1.00 91.25 92 TYR A O 1
ATOM 719 N N . ARG A 1 93 ? -1.928 -4.685 22.188 1.00 90.44 93 ARG A N 1
ATOM 720 C CA . ARG A 1 93 ? -2.603 -5.952 21.860 1.00 90.44 93 ARG A CA 1
ATOM 721 C C . ARG A 1 93 ? -3.357 -6.535 23.054 1.00 90.44 93 ARG A C 1
ATOM 723 O O . ARG A 1 93 ? -4.417 -7.116 22.851 1.00 90.44 93 ARG A O 1
ATOM 730 N N . GLN A 1 94 ? -2.808 -6.410 24.262 1.00 89.12 94 GLN A N 1
ATOM 731 C CA . GLN A 1 94 ? -3.454 -6.878 25.493 1.00 89.12 94 GLN A CA 1
ATOM 732 C C . GLN A 1 94 ? -4.607 -5.977 25.935 1.00 89.12 94 GLN A C 1
ATOM 734 O O . GLN A 1 94 ? -5.569 -6.478 26.496 1.00 89.12 94 GLN A O 1
ATOM 739 N N . ALA A 1 95 ? -4.512 -4.667 25.706 1.00 89.81 95 ALA A N 1
ATOM 740 C CA . ALA A 1 95 ? -5.567 -3.720 26.053 1.00 89.81 95 ALA A CA 1
ATOM 741 C C . ALA A 1 95 ? -6.723 -3.711 25.040 1.00 89.81 95 ALA A C 1
ATOM 743 O O . ALA A 1 95 ? -7.832 -3.332 25.396 1.00 89.81 95 ALA A O 1
ATOM 744 N N . ALA A 1 96 ? -6.458 -4.078 23.783 1.00 90.50 96 ALA A N 1
ATOM 745 C CA . ALA A 1 96 ? -7.454 -4.050 22.717 1.00 90.50 96 ALA A CA 1
ATOM 746 C C . ALA A 1 96 ? -8.386 -5.269 22.703 1.00 90.50 96 ALA A C 1
ATOM 748 O O . ALA A 1 96 ? -9.494 -5.163 22.192 1.00 90.50 96 ALA A O 1
ATOM 749 N N . LEU A 1 97 ? -7.939 -6.416 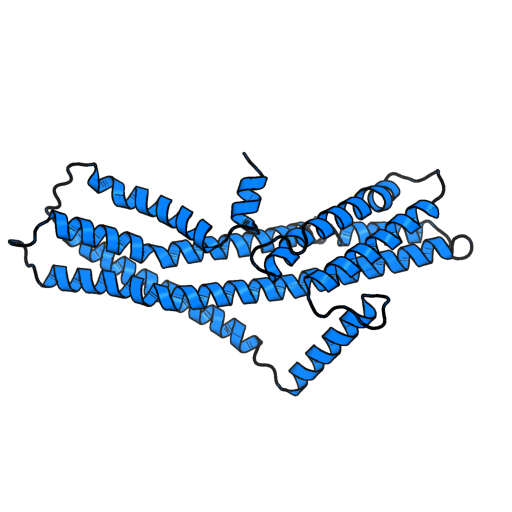23.221 1.00 89.38 97 LEU A N 1
ATOM 750 C CA . LEU A 1 97 ? -8.726 -7.647 23.268 1.00 89.38 97 LEU A CA 1
ATOM 751 C C . LEU A 1 97 ? -8.877 -8.118 24.709 1.00 89.38 97 LEU A C 1
ATOM 753 O O . LEU A 1 97 ? -7.876 -8.264 25.413 1.00 89.38 97 LEU A O 1
ATOM 757 N N . ASP A 1 98 ? -10.093 -8.482 25.103 1.00 80.88 98 ASP A N 1
ATOM 758 C CA . ASP A 1 98 ? -10.411 -8.984 26.445 1.00 80.88 98 ASP A CA 1
ATOM 759 C C . ASP A 1 98 ? -9.997 -10.457 26.641 1.00 80.88 98 ASP A C 1
ATOM 761 O O . ASP A 1 98 ? -10.757 -11.311 27.105 1.00 80.88 98 ASP A O 1
ATOM 765 N N . GLN A 1 99 ? -8.751 -10.794 26.291 1.00 82.69 99 GLN A N 1
ATOM 766 C CA . GLN A 1 99 ? -8.222 -12.149 26.414 1.00 82.69 99 GLN A CA 1
ATOM 767 C C . GLN A 1 99 ? -6.747 -12.195 26.841 1.00 82.69 99 GLN A C 1
ATOM 769 O O . GLN A 1 99 ? -5.934 -11.361 26.445 1.00 82.69 99 GLN A O 1
ATOM 774 N N . PRO A 1 100 ? -6.337 -13.232 27.597 1.00 76.31 100 PRO A N 1
ATOM 775 C CA . PRO A 1 100 ? -5.004 -13.297 28.203 1.00 76.31 100 PRO A CA 1
ATOM 776 C C . PRO A 1 100 ? -3.849 -13.492 27.205 1.00 76.31 100 PRO A C 1
ATOM 778 O O . PRO A 1 100 ? -2.689 -13.337 27.581 1.00 76.31 100 PRO A O 1
ATOM 781 N N . ALA A 1 101 ? -4.134 -13.877 25.959 1.00 83.25 101 ALA A N 1
ATOM 782 C CA . ALA A 1 101 ? -3.126 -14.111 24.927 1.00 83.25 101 ALA A CA 1
ATOM 783 C C . ALA A 1 101 ? -3.656 -13.684 23.544 1.00 83.25 101 ALA A C 1
ATOM 785 O O . ALA A 1 101 ? -4.129 -14.529 22.781 1.00 83.25 101 ALA A O 1
ATOM 786 N N . PRO A 1 102 ? -3.615 -12.382 23.206 1.00 86.94 102 PRO A N 1
ATOM 787 C CA . PRO A 1 102 ? -3.998 -11.895 21.881 1.00 86.94 102 PRO A CA 1
ATOM 788 C C . PRO A 1 102 ? -3.142 -12.551 20.774 1.00 86.94 102 PRO A C 1
ATOM 790 O O . PRO A 1 102 ? -1.963 -12.842 21.011 1.00 86.94 102 PRO A O 1
ATOM 793 N N . PRO A 1 103 ? -3.663 -12.776 19.554 1.00 87.31 103 PRO A N 1
ATOM 794 C CA . PRO A 1 103 ? -2.902 -13.356 18.449 1.00 87.31 103 PRO A CA 1
ATOM 795 C C . PRO A 1 103 ? -1.740 -12.460 18.032 1.00 87.31 103 PRO A C 1
ATOM 797 O O . PRO A 1 103 ? -1.776 -11.242 18.221 1.00 87.31 103 PRO A O 1
ATOM 800 N N . THR A 1 104 ? -0.687 -13.065 17.486 1.00 86.81 104 THR A N 1
ATOM 801 C CA . THR A 1 104 ? 0.476 -12.345 16.943 1.00 86.81 104 THR A CA 1
ATOM 802 C C . THR A 1 104 ? 0.388 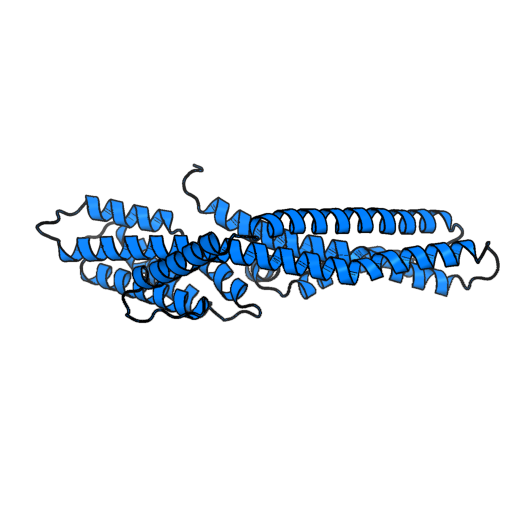-12.135 15.435 1.00 86.81 104 THR A C 1
ATOM 804 O O . THR A 1 104 ? 1.074 -11.255 14.915 1.00 86.81 104 THR A O 1
ATOM 807 N N . ASP A 1 105 ? -0.425 -12.924 14.721 1.00 85.12 105 ASP A N 1
ATOM 808 C CA . ASP A 1 105 ? -0.686 -12.677 13.305 1.00 85.12 105 ASP A CA 1
ATOM 809 C C . ASP A 1 105 ? -1.689 -11.515 13.163 1.00 85.12 105 ASP A C 1
ATOM 811 O O . ASP A 1 105 ? -2.728 -11.523 13.828 1.00 85.12 105 ASP A O 1
ATOM 815 N N . PRO A 1 106 ? -1.396 -10.504 12.322 1.00 85.25 106 PRO A N 1
ATOM 816 C CA . PRO A 1 106 ? -2.273 -9.355 12.115 1.00 85.25 106 PRO A CA 1
ATOM 817 C C . PRO A 1 106 ? -3.705 -9.705 11.714 1.00 85.25 106 PRO A C 1
ATOM 819 O O . PRO A 1 106 ? -4.629 -9.031 12.161 1.00 85.25 106 PRO A O 1
ATOM 822 N N . ALA A 1 107 ? -3.893 -10.723 10.866 1.00 85.25 107 ALA A N 1
ATOM 823 C CA . ALA A 1 107 ? -5.223 -11.091 10.392 1.00 85.25 107 ALA A CA 1
ATOM 824 C C . ALA A 1 107 ? -6.047 -11.698 11.531 1.00 85.25 107 ALA A C 1
ATOM 826 O O . ALA A 1 107 ? -7.166 -11.254 11.767 1.00 85.25 107 ALA A O 1
ATOM 827 N N . ASP A 1 108 ? -5.452 -12.626 12.285 1.00 87.81 108 ASP A N 1
ATOM 828 C CA . ASP A 1 108 ? -6.096 -13.263 13.436 1.00 87.81 108 ASP A CA 1
ATOM 829 C C . ASP A 1 108 ? -6.442 -12.235 14.528 1.00 87.81 108 ASP A C 1
ATOM 831 O O . ASP A 1 108 ? -7.521 -12.284 15.114 1.00 87.81 108 ASP A O 1
ATOM 835 N N . PHE A 1 109 ? -5.542 -11.278 14.793 1.00 89.81 109 PHE A N 1
ATOM 836 C CA . PHE A 1 109 ? -5.778 -10.202 15.762 1.00 89.81 109 PHE A CA 1
ATOM 837 C C . PHE A 1 109 ? -6.979 -9.333 15.367 1.00 89.81 109 PHE A C 1
ATOM 839 O O . PHE A 1 109 ? -7.844 -9.059 16.194 1.00 89.81 109 PHE A O 1
ATOM 846 N N . LEU A 1 110 ? -7.053 -8.922 14.099 1.00 89.50 110 LEU A N 1
ATOM 847 C CA . LEU A 1 110 ? -8.147 -8.085 13.608 1.00 89.50 110 LEU A CA 1
ATOM 848 C C . LEU A 1 110 ? -9.474 -8.827 13.515 1.00 89.50 110 LEU A C 1
ATOM 850 O O . LEU A 1 110 ? -10.503 -8.229 13.802 1.00 89.50 110 LEU A O 1
ATOM 854 N N . GLN A 1 111 ? -9.458 -10.109 13.147 1.00 89.31 111 GLN A N 1
ATOM 855 C CA . GLN A 1 111 ? -10.663 -10.938 13.162 1.00 89.31 111 GLN A CA 1
ATOM 856 C C . GLN A 1 111 ? -11.269 -10.993 14.563 1.00 89.31 111 GLN A C 1
ATOM 858 O O . GLN A 1 111 ? -12.472 -10.808 14.711 1.00 89.31 111 GLN A O 1
ATOM 863 N N . GLN A 1 112 ? -10.439 -11.182 15.591 1.00 91.56 112 GLN A N 1
ATOM 864 C CA . GLN A 1 112 ? -10.913 -11.202 16.975 1.00 91.56 112 GLN A CA 1
ATOM 865 C C . GLN A 1 112 ? -11.410 -9.834 17.438 1.00 91.56 112 GLN A C 1
ATOM 867 O O . GLN A 1 112 ? -12.420 -9.764 18.127 1.00 91.56 112 GLN A O 1
ATOM 872 N N . LEU A 1 113 ? -10.756 -8.749 17.020 1.00 91.50 113 LEU A N 1
ATOM 873 C CA . LEU A 1 113 ? -11.184 -7.399 17.386 1.00 91.50 113 LEU A CA 1
ATOM 874 C C . LEU A 1 113 ? -12.519 -7.023 16.724 1.00 91.50 113 LEU A C 1
ATOM 876 O O . LEU A 1 113 ? -13.387 -6.447 17.373 1.00 91.50 113 LEU A O 1
ATOM 880 N N . LEU A 1 114 ? -12.716 -7.399 15.456 1.00 90.88 114 LEU A N 1
ATOM 881 C CA . LEU A 1 114 ? -13.996 -7.239 14.758 1.00 90.88 114 LEU A CA 1
ATOM 882 C C . LEU A 1 114 ? -15.092 -8.110 15.372 1.00 90.88 114 LEU A C 1
ATOM 884 O O . LEU A 1 114 ? -16.218 -7.648 15.496 1.00 90.88 114 LEU A O 1
ATOM 888 N N . GLN A 1 115 ? -14.767 -9.340 15.780 1.00 91.00 115 GLN A N 1
ATOM 889 C CA . GLN A 1 115 ? -15.718 -10.215 16.460 1.00 91.00 115 GLN A CA 1
ATOM 890 C C . GLN A 1 115 ? -16.148 -9.631 17.815 1.00 91.00 115 GLN A C 1
ATOM 892 O O . GLN A 1 115 ? -17.337 -9.595 18.098 1.00 91.00 115 GLN A O 1
ATOM 897 N N . GLN A 1 116 ? -15.212 -9.121 18.621 1.00 93.38 116 GLN A N 1
ATOM 898 C CA . GLN A 1 116 ? -15.524 -8.447 19.889 1.00 93.38 116 GLN A CA 1
ATOM 899 C C . GLN A 1 116 ? -16.416 -7.214 19.663 1.00 93.38 116 GLN A C 1
ATOM 901 O O . GLN A 1 116 ? -17.429 -7.045 20.337 1.00 93.38 116 GLN A O 1
ATOM 906 N N . THR A 1 117 ? -16.093 -6.410 18.643 1.00 91.50 117 THR A N 1
ATOM 907 C CA . THR A 1 117 ? -16.903 -5.244 18.245 1.00 91.50 117 THR A CA 1
ATOM 908 C C . THR A 1 117 ? -18.324 -5.665 17.857 1.00 91.50 117 THR A C 1
ATOM 910 O O . THR A 1 117 ? -19.292 -5.039 18.284 1.00 91.50 117 THR A O 1
ATOM 913 N N . GLN A 1 118 ? -18.454 -6.746 17.080 1.00 91.06 118 GLN A N 1
ATOM 914 C CA . GLN A 1 118 ? -19.740 -7.313 16.681 1.00 91.06 118 GLN A CA 1
ATOM 915 C C . GLN A 1 118 ? -20.542 -7.797 17.898 1.00 91.06 118 GLN A C 1
ATOM 917 O O . GLN A 1 118 ? -21.708 -7.448 18.029 1.00 91.06 118 GLN A O 1
ATOM 922 N N . GLU A 1 119 ? -19.920 -8.537 18.820 1.00 91.31 119 GLU A N 1
ATOM 923 C CA . GLU A 1 119 ? -20.571 -9.038 20.039 1.00 91.31 119 GLU A CA 1
ATOM 924 C C . GLU A 1 119 ? -21.085 -7.893 20.933 1.00 91.31 119 GLU A C 1
ATOM 926 O O . GLU A 1 119 ? -22.181 -7.982 21.499 1.00 91.31 119 GLU A O 1
ATOM 931 N N . HIS A 1 120 ? -20.335 -6.791 21.037 1.00 90.44 120 HIS A N 1
ATOM 932 C CA . HIS A 1 120 ? -20.771 -5.595 21.761 1.00 90.44 120 HIS A CA 1
ATOM 933 C C . HIS A 1 120 ? -21.902 -4.842 21.049 1.00 90.44 120 HIS A C 1
ATOM 935 O O . HIS A 1 120 ? -22.828 -4.381 21.720 1.00 90.44 120 HIS A O 1
ATOM 941 N N . ALA A 1 121 ? -21.873 -4.747 19.718 1.00 89.00 121 ALA A N 1
ATOM 942 C CA . ALA A 1 121 ? -22.953 -4.148 18.935 1.00 89.00 121 ALA A CA 1
ATOM 943 C C . ALA A 1 121 ? -24.249 -4.986 18.997 1.00 89.00 121 ALA A C 1
ATOM 945 O O . ALA A 1 121 ? -25.323 -4.437 19.240 1.00 89.00 121 ALA A O 1
ATOM 946 N N . ASP A 1 122 ? -24.151 -6.315 18.910 1.00 88.88 122 ASP A N 1
ATOM 947 C CA . ASP A 1 122 ? -25.289 -7.232 19.072 1.00 88.88 122 ASP A CA 1
ATOM 948 C C . ASP A 1 122 ? -25.886 -7.133 20.489 1.00 88.88 122 ASP A C 1
ATOM 950 O O . ASP A 1 122 ? -27.103 -7.083 20.667 1.00 88.88 122 ASP A O 1
ATOM 954 N N . SER A 1 123 ? -25.035 -7.032 21.517 1.00 88.75 123 SER A N 1
ATOM 955 C CA . SER A 1 123 ? -25.481 -6.842 22.906 1.00 88.75 123 SER A CA 1
ATOM 956 C C . SER A 1 123 ? -26.199 -5.504 23.108 1.00 88.75 123 SER A C 1
ATOM 958 O O . SER A 1 123 ? -27.127 -5.409 23.912 1.00 88.75 123 SER A O 1
ATOM 960 N N . LEU A 1 124 ? -25.786 -4.460 22.383 1.00 86.19 124 LEU A N 1
ATOM 961 C CA . LEU A 1 124 ? -26.434 -3.152 22.424 1.00 86.19 124 LEU A CA 1
ATOM 962 C C . LEU A 1 124 ? -27.879 -3.228 21.903 1.00 86.19 124 LEU A C 1
ATOM 964 O O . LEU A 1 124 ? -28.770 -2.610 22.489 1.00 86.19 124 LEU A O 1
ATOM 968 N N . ALA A 1 125 ? -28.116 -4.033 20.863 1.00 82.75 125 ALA A N 1
ATOM 969 C CA . ALA A 1 125 ? -29.438 -4.270 20.284 1.00 82.75 125 ALA A CA 1
ATOM 970 C C . ALA A 1 125 ? -30.442 -4.827 21.306 1.00 82.75 125 ALA A C 1
ATOM 972 O O . ALA A 1 125 ? -31.605 -4.430 21.322 1.00 82.75 125 ALA A O 1
ATOM 973 N N . GLU A 1 126 ? -29.993 -5.734 22.181 1.00 85.25 126 GLU A N 1
ATOM 974 C CA . GLU A 1 126 ? -30.839 -6.363 23.204 1.00 85.25 126 GLU A CA 1
ATOM 975 C C . GLU A 1 126 ? -31.177 -5.424 24.375 1.00 85.25 126 GLU A C 1
ATOM 977 O O . GLU A 1 126 ? -32.177 -5.627 25.069 1.00 85.25 126 GLU A O 1
ATOM 982 N N . LEU A 1 127 ? -30.335 -4.416 24.620 1.00 84.81 127 LEU A N 1
ATOM 983 C CA . LEU A 1 127 ? -30.451 -3.495 25.754 1.00 84.81 127 LEU A CA 1
ATOM 984 C C . LEU A 1 127 ? -31.241 -2.224 25.425 1.00 84.81 127 LEU A C 1
ATOM 986 O O . LEU A 1 127 ? -31.692 -1.532 26.344 1.00 84.81 127 LEU A O 1
ATOM 990 N N . LEU A 1 128 ? -31.404 -1.902 24.142 1.00 81.62 128 LEU A N 1
ATOM 991 C CA . LEU A 1 128 ? -32.130 -0.717 23.706 1.00 81.62 128 LEU A CA 1
ATOM 992 C C . LEU A 1 128 ? -33.655 -0.935 23.744 1.00 81.62 128 LEU A C 1
ATOM 994 O O . LEU A 1 128 ? -34.154 -1.980 23.328 1.00 81.62 128 LEU A O 1
ATOM 998 N N . PRO A 1 129 ? -34.433 0.043 24.243 1.00 72.88 129 PRO A N 1
ATOM 999 C CA . PRO A 1 129 ? -35.890 -0.048 24.249 1.00 72.88 129 PRO A CA 1
ATOM 1000 C C . PRO A 1 129 ? -36.465 0.059 22.824 1.00 72.88 129 PRO A C 1
ATOM 1002 O O . PRO A 1 129 ? -35.976 0.853 22.033 1.00 72.88 129 PRO A O 1
ATOM 1005 N N . ASP A 1 130 ? -37.570 -0.644 22.527 1.00 65.00 130 ASP A N 1
ATOM 1006 C CA . ASP A 1 130 ? -38.243 -0.719 21.202 1.00 65.00 130 ASP A CA 1
ATOM 1007 C C . ASP A 1 130 ? -38.570 0.639 20.520 1.00 65.00 130 ASP A C 1
ATOM 1009 O O . ASP A 1 130 ? -39.002 0.683 19.367 1.00 65.00 130 ASP A O 1
ATOM 1013 N N . SER A 1 131 ? -38.436 1.762 21.230 1.00 53.81 131 SER A N 1
ATOM 1014 C CA . SER A 1 131 ? -38.657 3.119 20.728 1.00 53.81 131 SER A CA 1
ATOM 1015 C C . SER A 1 131 ? -37.341 3.812 20.371 1.00 53.81 131 SER A C 1
ATOM 1017 O O . SER A 1 131 ? -37.012 4.845 20.954 1.00 53.81 131 SER A O 1
ATOM 1019 N N . THR A 1 132 ? -36.583 3.248 19.443 1.00 56.81 132 THR A N 1
ATOM 1020 C CA . THR A 1 132 ? -35.309 3.812 18.995 1.00 56.81 132 THR A CA 1
ATOM 1021 C C . THR A 1 132 ? -35.460 4.687 17.744 1.00 56.81 132 THR A C 1
ATOM 1023 O O . THR A 1 132 ? -36.339 4.506 16.897 1.00 56.81 132 THR A O 1
ATOM 1026 N N . SER A 1 133 ? -34.643 5.732 17.697 1.00 57.19 133 SER A N 1
ATOM 1027 C CA . SER A 1 133 ? -34.518 6.744 16.651 1.00 57.19 133 SER A CA 1
ATOM 1028 C C . SER A 1 133 ? -33.618 6.259 15.499 1.00 57.19 133 SER A C 1
ATOM 1030 O O . SER A 1 133 ? -32.985 5.217 15.593 1.00 57.19 133 SER A O 1
ATOM 1032 N N . GLY A 1 134 ? -33.536 6.998 14.384 1.00 56.84 134 GLY A N 1
ATOM 1033 C CA . GLY A 1 134 ? -32.772 6.556 13.201 1.00 56.84 134 GLY A CA 1
ATOM 1034 C C . GLY A 1 134 ? -31.251 6.413 13.397 1.00 56.84 134 GLY A C 1
ATOM 1035 O O . GLY A 1 134 ? -30.628 5.703 12.618 1.00 56.84 134 GLY A O 1
ATOM 1036 N N . THR A 1 135 ? -30.662 7.057 14.415 1.00 56.69 135 THR A N 1
ATOM 1037 C CA . THR A 1 135 ? -29.233 6.917 14.772 1.00 56.69 135 THR A CA 1
ATOM 1038 C C . THR A 1 135 ? -28.940 5.549 15.398 1.00 56.69 135 THR A C 1
ATOM 1040 O O . THR A 1 135 ? -27.868 4.986 15.200 1.00 56.69 135 THR A O 1
ATOM 1043 N N . ASP A 1 136 ? -29.919 4.984 16.105 1.00 63.16 136 ASP A N 1
ATOM 1044 C CA . ASP A 1 136 ? -29.803 3.689 16.778 1.00 63.16 136 ASP A CA 1
ATOM 1045 C C . ASP A 1 136 ? -29.736 2.538 15.763 1.00 63.16 136 ASP A C 1
ATOM 1047 O O . ASP A 1 136 ? -29.039 1.553 15.973 1.00 63.16 136 ASP A O 1
ATOM 1051 N N . THR A 1 137 ? -30.421 2.679 14.624 1.00 65.06 137 THR A N 1
ATOM 1052 C CA . THR A 1 137 ? -30.500 1.646 13.581 1.00 65.06 137 THR A CA 1
ATOM 1053 C C . THR A 1 137 ? -29.148 1.376 12.921 1.00 65.06 137 THR A C 1
ATOM 1055 O O . THR A 1 137 ? -28.819 0.227 12.672 1.00 65.06 137 THR A O 1
ATOM 1058 N N . HIS A 1 138 ? -28.328 2.400 12.670 1.00 71.75 138 HIS A N 1
ATOM 1059 C CA . HIS A 1 138 ? -27.053 2.218 11.964 1.00 71.75 138 HIS A CA 1
ATOM 1060 C C . HIS A 1 138 ? -26.027 1.454 12.822 1.00 71.75 138 HIS A C 1
ATOM 1062 O O . HIS A 1 138 ? -25.337 0.553 12.349 1.00 71.75 138 HIS A O 1
ATOM 1068 N N . LEU A 1 139 ? -25.973 1.763 14.121 1.00 73.19 139 LEU A N 1
ATOM 1069 C CA . LEU A 1 139 ? -25.054 1.119 15.060 1.00 73.19 139 LEU A CA 1
ATOM 1070 C C . LEU A 1 139 ? -25.457 -0.332 15.389 1.00 73.19 139 LEU A C 1
ATOM 1072 O O . LEU A 1 139 ? -24.593 -1.146 15.705 1.00 73.19 139 LEU A O 1
ATOM 1076 N N . ILE A 1 140 ? -26.755 -0.642 15.319 1.00 78.00 140 ILE A N 1
ATOM 1077 C CA . ILE A 1 140 ? -27.323 -1.956 15.654 1.00 78.00 140 ILE A CA 1
ATOM 1078 C C . ILE A 1 140 ? -27.440 -2.871 14.433 1.00 78.00 140 ILE A C 1
ATOM 1080 O O . ILE A 1 140 ? -27.164 -4.059 14.548 1.00 78.00 140 ILE A O 1
ATOM 1084 N N . ASP A 1 141 ? -27.855 -2.345 13.281 1.00 78.44 141 ASP A N 1
ATOM 1085 C CA . ASP A 1 141 ? -28.126 -3.162 12.095 1.00 78.44 141 ASP A CA 1
ATOM 1086 C C . ASP A 1 141 ? -26.939 -3.161 11.118 1.00 78.44 141 ASP A C 1
ATOM 1088 O O . ASP A 1 141 ? -26.594 -4.208 10.575 1.00 78.44 141 ASP A O 1
ATOM 1092 N N . GLU A 1 142 ? -26.286 -2.014 10.891 1.00 82.19 142 GLU A N 1
ATOM 1093 C CA . GLU A 1 142 ? -25.261 -1.888 9.840 1.00 82.19 142 GLU A CA 1
ATOM 1094 C C . GLU A 1 142 ? -23.861 -2.271 10.342 1.00 82.19 142 GLU A C 1
ATOM 1096 O O . GLU A 1 142 ? -23.156 -3.035 9.682 1.00 82.19 142 GLU A O 1
ATOM 1101 N N . LEU A 1 143 ? -23.466 -1.823 11.540 1.00 84.50 143 LEU A N 1
ATOM 1102 C CA . LEU A 1 143 ? -22.127 -2.094 12.081 1.00 84.50 143 LEU A CA 1
ATOM 1103 C C . LEU A 1 143 ? -21.814 -3.602 12.246 1.00 84.50 143 LEU A C 1
ATOM 1105 O O . LEU A 1 143 ? -20.725 -4.016 11.831 1.00 84.50 143 LEU A O 1
ATOM 1109 N N . PRO A 1 144 ? -22.710 -4.461 12.782 1.00 85.62 144 PRO A N 1
ATOM 1110 C CA . PRO A 1 144 ? -22.456 -5.903 12.847 1.00 85.62 144 PRO A CA 1
ATOM 1111 C C . PRO A 1 144 ? -22.289 -6.548 11.468 1.00 85.62 144 PRO A C 1
ATOM 1113 O O . PRO A 1 144 ? -21.406 -7.392 11.286 1.00 85.62 144 PRO A O 1
ATOM 1116 N N . GLU A 1 145 ? -23.105 -6.145 10.486 1.00 85.00 145 GLU A N 1
ATOM 1117 C CA . GLU A 1 145 ? -23.011 -6.637 9.108 1.00 85.00 145 GLU A CA 1
ATOM 1118 C C . GLU A 1 145 ? -21.687 -6.214 8.453 1.00 85.00 145 GLU A C 1
ATOM 1120 O O . GLU A 1 145 ? -21.014 -7.046 7.833 1.00 85.00 145 GLU A O 1
ATOM 1125 N N . GLU A 1 146 ? -21.263 -4.961 8.644 1.00 83.62 146 GLU A N 1
ATOM 1126 C CA . GLU A 1 146 ? -19.966 -4.463 8.178 1.00 83.62 146 GLU A CA 1
ATOM 1127 C C . GLU A 1 146 ? -18.801 -5.243 8.800 1.00 83.62 146 GLU A C 1
ATOM 1129 O O . GLU A 1 146 ? -17.911 -5.716 8.082 1.00 83.62 146 GLU A O 1
ATOM 1134 N N . CYS A 1 147 ? -18.811 -5.433 10.124 1.00 84.81 147 CYS A N 1
ATOM 1135 C CA . CYS A 1 147 ? -17.786 -6.204 10.827 1.00 84.81 147 CYS A CA 1
ATOM 1136 C C . CYS A 1 147 ? -17.724 -7.656 10.330 1.00 84.81 147 CYS A C 1
ATOM 1138 O O . CYS A 1 147 ? -16.627 -8.171 10.082 1.00 84.81 147 CYS A O 1
ATOM 1140 N N . ALA A 1 148 ? -18.875 -8.303 10.127 1.00 85.25 148 ALA A N 1
ATOM 1141 C CA . ALA A 1 148 ? -18.953 -9.669 9.618 1.00 85.25 148 ALA A CA 1
ATOM 1142 C C . ALA A 1 148 ? -18.412 -9.781 8.183 1.00 85.25 148 ALA A C 1
ATOM 1144 O O . ALA A 1 148 ? -17.610 -10.676 7.893 1.00 85.25 148 ALA A O 1
ATOM 1145 N N . GLN A 1 149 ? -18.783 -8.849 7.299 1.00 82.75 149 GLN A N 1
ATOM 1146 C CA . GLN A 1 149 ? -18.292 -8.824 5.922 1.00 82.75 149 GLN A CA 1
ATOM 1147 C C . GLN A 1 149 ? -16.767 -8.635 5.875 1.00 82.75 149 GLN A C 1
ATOM 1149 O O . GLN A 1 149 ? -16.065 -9.336 5.143 1.00 82.75 149 GLN A O 1
ATOM 1154 N N . ILE A 1 150 ? -16.233 -7.714 6.679 1.00 82.88 150 ILE A N 1
ATOM 1155 C CA . ILE A 1 150 ? -14.791 -7.446 6.748 1.00 82.88 150 ILE A CA 1
ATOM 1156 C C . ILE A 1 150 ? -14.041 -8.653 7.317 1.00 82.88 150 ILE A C 1
ATOM 1158 O O . ILE A 1 150 ? -12.966 -8.9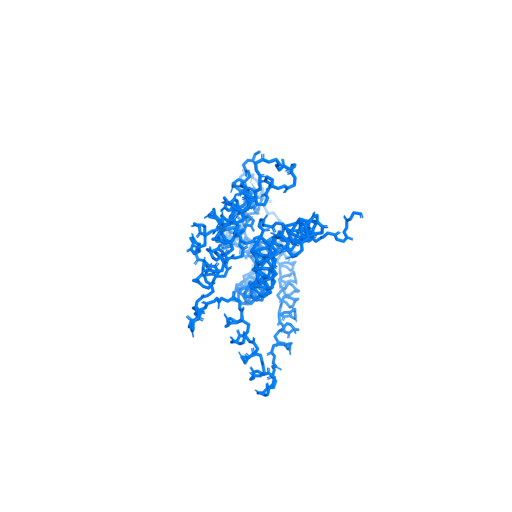94 6.819 1.00 82.88 150 ILE A O 1
ATOM 1162 N N . SER A 1 151 ? -14.612 -9.331 8.314 1.00 83.56 151 SER A N 1
ATOM 1163 C CA . SER A 1 151 ? -14.053 -10.556 8.893 1.00 83.56 151 SER A CA 1
ATOM 1164 C C . SER A 1 151 ? -13.943 -11.695 7.872 1.00 83.56 151 SER A C 1
ATOM 1166 O O . SER A 1 151 ? -12.920 -12.384 7.827 1.00 83.56 151 SER A O 1
ATOM 1168 N N . GLU A 1 152 ? -14.936 -11.851 6.989 1.00 81.38 152 GLU A N 1
ATOM 1169 C CA . GLU A 1 152 ? -14.905 -12.850 5.911 1.00 81.38 152 GLU A CA 1
ATOM 1170 C C . GLU A 1 152 ? -13.856 -12.521 4.834 1.00 81.38 152 GLU A C 1
ATOM 1172 O O . GLU A 1 152 ? -13.216 -13.417 4.277 1.00 81.38 152 GLU A O 1
ATOM 1177 N N . GLU A 1 153 ? -13.638 -11.234 4.548 1.00 76.75 153 GLU A N 1
ATOM 1178 C CA . GLU A 1 153 ? -12.625 -10.790 3.587 1.00 76.75 153 GLU A CA 1
ATOM 1179 C C . GLU A 1 153 ? -11.194 -10.828 4.165 1.00 76.75 153 GLU A C 1
ATOM 1181 O O . GLU A 1 153 ? -10.221 -10.958 3.404 1.00 76.75 153 GLU A O 1
ATOM 1186 N N . LEU A 1 154 ? -11.034 -10.771 5.492 1.00 80.19 154 LEU A N 1
ATOM 1187 C CA . LEU A 1 154 ? -9.732 -10.832 6.157 1.00 80.19 154 LEU A CA 1
ATOM 1188 C C . LEU A 1 154 ? -8.986 -12.131 5.827 1.00 80.19 154 LEU A C 1
ATOM 1190 O O . LEU A 1 154 ? -9.490 -13.244 5.940 1.00 80.19 154 LEU A O 1
ATOM 1194 N N . GLY A 1 155 ? -7.731 -11.984 5.401 1.00 71.19 155 GLY A N 1
ATOM 1195 C CA . GLY A 1 155 ? -6.865 -13.121 5.064 1.00 71.19 155 GLY A CA 1
ATOM 1196 C C . GLY A 1 155 ? -7.118 -13.754 3.688 1.00 71.19 155 GLY A C 1
ATOM 1197 O O . GLY A 1 155 ? -6.369 -14.643 3.288 1.00 71.19 155 GLY A O 1
ATOM 1198 N N . THR A 1 156 ? -8.089 -13.268 2.905 1.00 66.56 156 THR A N 1
ATOM 1199 C CA . THR A 1 156 ? -8.434 -13.834 1.580 1.00 66.56 156 THR A CA 1
ATOM 1200 C C . THR A 1 156 ? -7.584 -13.316 0.403 1.00 66.56 156 THR A C 1
ATOM 1202 O O . THR A 1 156 ? -7.912 -13.522 -0.768 1.00 66.56 156 THR A O 1
ATOM 1205 N N . GLY A 1 157 ? -6.443 -12.674 0.672 1.00 63.06 157 GLY A N 1
ATOM 1206 C CA . GLY A 1 157 ? -5.587 -12.052 -0.346 1.00 63.06 157 GLY A CA 1
ATOM 1207 C C . GLY A 1 157 ? -4.232 -12.743 -0.562 1.00 63.06 157 GLY A C 1
ATOM 1208 O O . GLY A 1 157 ? -3.770 -13.512 0.278 1.00 63.06 157 GLY A O 1
ATOM 1209 N N . PRO A 1 158 ? -3.544 -12.450 -1.684 1.00 55.81 158 PRO A N 1
ATOM 1210 C CA . PRO A 1 158 ? -2.232 -13.030 -1.986 1.00 55.81 158 PRO A CA 1
ATOM 1211 C C . PRO A 1 158 ? -1.107 -12.523 -1.064 1.00 55.81 158 PRO A C 1
ATOM 1213 O O . PRO A 1 158 ? -0.118 -13.227 -0.878 1.00 55.81 158 PRO A O 1
ATOM 1216 N N . ASP A 1 159 ? -1.255 -11.321 -0.491 1.00 65.81 159 ASP A N 1
ATOM 1217 C CA . ASP A 1 159 ? -0.288 -10.667 0.400 1.00 65.81 159 ASP A CA 1
ATOM 1218 C C . ASP A 1 159 ? -0.953 -10.349 1.756 1.00 65.81 159 ASP A C 1
ATOM 1220 O O . ASP A 1 159 ? -1.966 -9.644 1.784 1.00 65.81 159 ASP A O 1
ATOM 1224 N N . LYS A 1 160 ? -0.336 -10.783 2.870 1.00 65.19 160 LYS A N 1
ATOM 1225 C CA . LYS A 1 160 ? -0.884 -10.697 4.244 1.00 65.19 160 LYS A CA 1
ATOM 1226 C C . LYS A 1 160 ? -1.339 -9.297 4.684 1.00 65.19 160 LYS A C 1
ATOM 1228 O O . LYS A 1 160 ? -2.427 -9.141 5.220 1.00 65.19 160 LYS A O 1
ATOM 1233 N N . LEU A 1 161 ? -0.521 -8.263 4.468 1.00 69.81 161 LEU A N 1
ATOM 1234 C CA . LEU A 1 161 ? -0.870 -6.891 4.876 1.00 69.81 161 LEU A CA 1
ATOM 1235 C C . LEU A 1 161 ? -1.960 -6.286 3.983 1.00 69.81 161 LEU A C 1
ATOM 1237 O O . LEU A 1 161 ? -2.803 -5.525 4.448 1.00 69.81 161 LEU A O 1
ATOM 1241 N N . SER A 1 162 ? -1.995 -6.659 2.702 1.00 67.69 162 SER A N 1
ATOM 1242 C CA . SER A 1 162 ? -3.047 -6.183 1.802 1.00 67.69 162 SER A CA 1
ATOM 1243 C C . SER A 1 162 ? -4.397 -6.848 2.035 1.00 67.69 162 SER A C 1
ATOM 1245 O O . SER A 1 162 ? -5.418 -6.186 1.885 1.00 67.69 162 SER A O 1
ATOM 1247 N N . SER A 1 163 ? -4.404 -8.124 2.438 1.00 67.75 163 SER A N 1
ATOM 1248 C CA . SER A 1 163 ? -5.623 -8.826 2.851 1.00 67.75 163 SER A CA 1
ATOM 1249 C C . SER A 1 163 ? -6.194 -8.302 4.164 1.00 67.75 163 SER A C 1
ATOM 1251 O O . SER A 1 163 ? -7.287 -8.691 4.539 1.00 67.75 163 SER A O 1
ATOM 1253 N N . VAL A 1 164 ? -5.434 -7.462 4.864 1.00 71.50 164 VAL A N 1
ATOM 1254 C CA . VAL A 1 164 ? -5.818 -6.827 6.120 1.00 71.50 164 VAL A CA 1
ATOM 1255 C C . VAL A 1 164 ? -6.310 -5.399 5.895 1.00 71.50 164 VAL A C 1
ATOM 1257 O O . VAL A 1 164 ? -7.356 -5.018 6.404 1.00 71.50 164 VAL A O 1
ATOM 1260 N N . ILE A 1 165 ? -5.590 -4.608 5.097 1.00 75.06 165 ILE A N 1
ATOM 1261 C CA . ILE A 1 165 ? -5.912 -3.187 4.928 1.00 75.06 165 ILE A CA 1
ATOM 1262 C C . ILE A 1 165 ? -7.102 -2.932 4.022 1.00 75.06 165 ILE A C 1
ATOM 1264 O O . ILE A 1 165 ? -7.907 -2.064 4.333 1.00 75.06 165 ILE A O 1
ATOM 1268 N N . VAL A 1 166 ? -7.234 -3.662 2.915 1.00 70.06 166 VAL A N 1
ATOM 1269 C CA . VAL A 1 166 ? -8.322 -3.397 1.963 1.00 70.06 166 VAL A CA 1
ATOM 1270 C C . VAL A 1 166 ? -9.710 -3.569 2.602 1.00 70.06 166 VAL A C 1
ATOM 1272 O O . VAL A 1 166 ? -10.536 -2.689 2.374 1.00 70.06 166 VAL A O 1
ATOM 1275 N N . PRO A 1 167 ? -9.957 -4.602 3.432 1.00 73.25 167 PRO A N 1
ATOM 1276 C CA . PRO A 1 167 ? -11.229 -4.742 4.145 1.00 73.25 167 PRO A CA 1
ATOM 1277 C C . PRO A 1 167 ? -11.463 -3.653 5.207 1.00 73.25 167 PRO A C 1
ATOM 1279 O O . P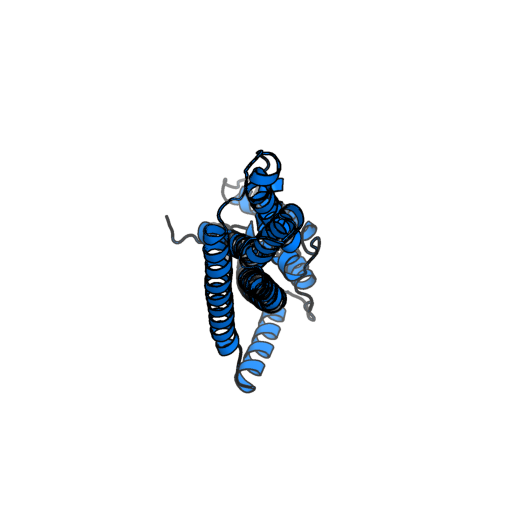RO A 1 167 ? -12.540 -3.073 5.269 1.00 73.25 167 PRO A O 1
ATOM 1282 N N . LEU A 1 168 ? -10.441 -3.301 5.999 1.00 74.31 168 LEU A N 1
ATOM 1283 C CA . LEU A 1 168 ? -10.556 -2.323 7.099 1.00 74.31 168 LEU A CA 1
ATOM 1284 C C . LEU A 1 168 ? -10.802 -0.875 6.659 1.00 74.31 168 LEU A C 1
ATOM 1286 O O . LEU A 1 168 ? -11.083 -0.007 7.491 1.00 74.31 168 LEU A O 1
ATOM 1290 N N . LEU A 1 169 ? -10.612 -0.592 5.374 1.00 68.69 169 LEU A N 1
ATOM 1291 C CA . LEU A 1 169 ? -10.731 0.743 4.812 1.00 68.69 169 LEU A CA 1
ATOM 1292 C C . LEU A 1 169 ? -12.185 1.239 4.779 1.00 68.69 169 LEU A C 1
ATOM 1294 O O . LEU A 1 169 ? -12.367 2.446 4.858 1.00 68.69 169 LEU A O 1
ATOM 1298 N N . GLY A 1 170 ? -13.179 0.344 4.736 1.00 67.19 170 GLY A N 1
ATOM 1299 C CA . GLY A 1 170 ? -14.589 0.700 4.535 1.00 67.19 170 GLY A CA 1
ATOM 1300 C C . GLY A 1 170 ? -15.335 1.278 5.742 1.00 67.19 170 GLY A C 1
ATOM 1301 O O . GLY A 1 170 ? -16.319 1.972 5.525 1.00 67.19 170 GLY A O 1
ATOM 1302 N N . ILE A 1 171 ? -14.875 1.040 6.976 1.00 69.94 171 ILE A N 1
ATOM 1303 C CA . ILE A 1 171 ? -15.618 1.458 8.178 1.00 69.94 171 ILE A CA 1
ATOM 1304 C C . ILE A 1 171 ? -15.394 2.948 8.472 1.00 69.94 171 ILE A C 1
ATOM 1306 O O . ILE A 1 171 ? -14.253 3.430 8.587 1.00 69.94 171 ILE A O 1
ATOM 1310 N N . GLU A 1 172 ? -16.490 3.671 8.692 1.00 75.62 172 GLU A N 1
ATOM 1311 C CA . GLU A 1 172 ? -16.495 5.054 9.167 1.00 75.62 172 GLU A CA 1
ATOM 1312 C C . GLU A 1 172 ? -16.393 5.130 10.701 1.00 75.62 172 GLU A C 1
ATOM 1314 O O . GLU A 1 172 ? -17.291 5.607 11.390 1.00 75.62 172 GLU A O 1
ATOM 1319 N N . TYR A 1 173 ? -15.260 4.693 11.268 1.00 77.88 173 TYR A N 1
ATOM 1320 C CA . TYR A 1 173 ? -15.074 4.613 12.732 1.00 77.88 173 TYR A CA 1
ATOM 1321 C C . TYR A 1 173 ? -15.420 5.909 13.475 1.00 77.88 173 TYR A C 1
ATOM 1323 O O . TYR A 1 173 ? -15.957 5.871 14.577 1.00 77.88 173 TYR A O 1
ATOM 1331 N N . ALA A 1 174 ? -15.121 7.071 12.887 1.00 77.88 174 ALA A N 1
ATOM 1332 C CA . ALA A 1 174 ? -15.397 8.350 13.528 1.00 77.88 174 ALA A CA 1
ATOM 1333 C C . ALA A 1 174 ? -16.899 8.666 13.611 1.00 77.88 174 ALA A C 1
ATOM 1335 O O . ALA A 1 174 ? -17.329 9.260 14.601 1.00 77.88 174 ALA A O 1
ATOM 1336 N N . THR A 1 175 ? -17.674 8.251 12.605 1.00 81.06 175 THR A N 1
ATOM 1337 C CA . THR A 1 175 ? -19.137 8.348 12.596 1.00 81.06 175 THR A CA 1
ATOM 1338 C C . THR A 1 175 ? -19.701 7.471 13.713 1.00 81.06 175 THR A C 1
ATOM 1340 O O . THR A 1 175 ? -20.349 7.994 14.614 1.00 81.06 175 THR A O 1
ATOM 1343 N N . HIS A 1 176 ? -19.315 6.193 13.775 1.00 82.62 176 HIS A N 1
ATOM 1344 C CA . HIS A 1 176 ? -19.792 5.265 14.809 1.00 82.62 176 HIS A CA 1
ATOM 1345 C C . HIS A 1 176 ? -19.380 5.651 16.237 1.00 82.62 176 HIS A C 1
ATOM 1347 O O . HIS A 1 176 ? -20.166 5.532 17.174 1.00 82.62 176 HIS A O 1
ATOM 1353 N N . ILE A 1 177 ? -18.164 6.177 16.433 1.00 83.88 177 ILE A N 1
ATOM 1354 C CA . ILE A 1 177 ? -17.744 6.707 17.741 1.00 83.88 177 ILE A CA 1
ATOM 1355 C C . ILE A 1 177 ? -18.596 7.926 18.120 1.00 83.88 177 ILE A C 1
ATOM 1357 O O . ILE A 1 177 ? -18.933 8.103 19.292 1.00 83.88 177 ILE A O 1
ATOM 1361 N N . HIS A 1 178 ? -18.936 8.790 17.160 1.00 82.69 178 HIS A N 1
ATOM 1362 C CA . HIS A 1 178 ? -19.819 9.925 17.416 1.00 82.69 178 HIS A CA 1
ATOM 1363 C C . HIS A 1 178 ? -21.239 9.470 17.774 1.00 82.69 178 HIS A C 1
ATOM 1365 O O . HIS A 1 178 ? -21.799 10.001 18.730 1.00 82.69 178 HIS A O 1
ATOM 1371 N N . GLU A 1 179 ? -21.772 8.467 17.075 1.00 83.38 179 GLU A N 1
ATOM 1372 C CA . GLU A 1 179 ? -23.064 7.832 17.364 1.00 83.38 179 GLU A CA 1
ATOM 1373 C C . GLU A 1 179 ? -23.090 7.238 18.779 1.00 83.38 179 GLU A C 1
ATOM 1375 O O . GLU A 1 179 ? -24.004 7.544 19.542 1.00 83.38 179 GLU A O 1
ATOM 1380 N N . CYS A 1 180 ? -22.039 6.513 19.190 1.00 84.06 180 CYS A N 1
ATOM 1381 C CA . CYS A 1 180 ? -21.912 5.999 20.560 1.00 84.06 180 CYS A CA 1
ATOM 1382 C C . CYS A 1 180 ? -21.975 7.125 21.606 1.00 84.06 180 CYS A C 1
ATOM 1384 O O . CYS A 1 180 ? -22.701 7.024 22.591 1.00 84.06 180 CYS A O 1
ATOM 1386 N N . ASN A 1 181 ? -21.228 8.217 21.391 1.00 83.88 181 ASN A N 1
ATOM 1387 C CA . ASN A 1 181 ? -21.195 9.348 22.326 1.00 83.88 181 ASN A CA 1
ATOM 1388 C C . ASN A 1 181 ? -22.524 10.122 22.356 1.00 83.88 181 ASN A C 1
ATOM 1390 O O . ASN A 1 181 ? -22.901 10.659 23.396 1.00 83.88 181 ASN A O 1
ATOM 1394 N N . GLN A 1 182 ? -23.212 10.225 21.213 1.00 83.94 182 GLN A N 1
ATOM 1395 C CA . GLN A 1 182 ? -24.539 10.833 21.137 1.00 83.94 182 GLN A CA 1
ATOM 1396 C C . GLN A 1 182 ? -25.533 10.000 21.946 1.00 83.94 182 GLN A C 1
ATOM 1398 O O . GLN A 1 182 ? -26.234 10.556 22.789 1.00 83.94 182 GLN A O 1
ATOM 1403 N N . LEU A 1 183 ? -25.509 8.677 21.775 1.00 82.75 183 LEU A N 1
ATOM 1404 C CA . LEU A 1 183 ? -26.398 7.780 22.497 1.00 82.75 183 LEU A CA 1
ATOM 1405 C C . LEU A 1 183 ? -26.110 7.761 24.001 1.00 82.75 183 LEU A C 1
ATOM 1407 O O . LEU A 1 183 ? -27.039 7.825 24.799 1.00 82.75 183 LEU A O 1
ATOM 1411 N N . GLU A 1 184 ? -24.838 7.777 24.417 1.00 84.62 184 GLU A N 1
ATOM 1412 C CA . GLU A 1 184 ? -24.487 7.917 25.839 1.00 84.62 184 GLU A CA 1
ATOM 1413 C C . GLU A 1 184 ? -25.062 9.212 26.442 1.00 84.62 184 GLU A C 1
ATOM 1415 O O . GLU A 1 184 ? -25.472 9.219 27.602 1.00 84.62 184 GLU A O 1
ATOM 1420 N N . SER A 1 185 ? -25.137 10.302 25.669 1.00 84.69 185 SER A N 1
ATOM 1421 C CA . SER A 1 185 ? -25.664 11.582 26.160 1.00 84.69 185 SER A CA 1
ATOM 1422 C C . SER A 1 185 ? -27.182 11.605 26.372 1.00 84.69 185 SER A C 1
ATOM 1424 O O . SER A 1 185 ? -27.668 12.449 27.131 1.00 84.69 185 SER A O 1
ATOM 1426 N N . ASP A 1 186 ? -27.910 10.669 25.759 1.00 84.25 186 ASP A N 1
ATOM 1427 C CA . ASP A 1 186 ? -29.371 10.584 25.826 1.00 84.25 186 ASP A CA 1
ATOM 1428 C C . ASP A 1 186 ? -29.876 9.760 27.028 1.00 84.25 186 ASP A C 1
ATOM 1430 O O . ASP A 1 186 ? -31.044 9.883 27.407 1.00 84.25 186 ASP A O 1
ATOM 1434 N N . TYR A 1 187 ? -29.009 8.970 27.679 1.00 82.25 187 TYR A N 1
ATOM 1435 C CA . TYR A 1 187 ? -29.378 8.086 28.793 1.00 82.25 187 TYR A CA 1
ATOM 1436 C C . TYR A 1 187 ? -28.672 8.438 30.114 1.00 82.25 187 TYR A C 1
ATOM 1438 O O . TYR A 1 187 ? -27.477 8.722 30.173 1.00 82.25 187 TYR A O 1
ATOM 1446 N N . GLU A 1 188 ? -29.402 8.358 31.233 1.00 80.38 188 GLU A N 1
ATOM 1447 C CA . GLU A 1 188 ? -28.827 8.559 32.569 1.00 80.38 188 GLU A CA 1
ATOM 1448 C C . GLU A 1 188 ? -28.202 7.271 33.138 1.00 80.38 188 GLU A C 1
ATOM 1450 O O . GLU A 1 188 ? -28.847 6.222 33.243 1.00 80.38 188 GLU A O 1
ATOM 1455 N N . ARG A 1 189 ? -26.951 7.377 33.614 1.00 77.62 189 ARG A N 1
ATOM 1456 C CA . ARG A 1 189 ? -26.129 6.248 34.106 1.00 77.62 189 ARG A CA 1
ATOM 1457 C C . ARG A 1 189 ? -26.722 5.491 35.297 1.00 77.62 189 ARG A C 1
ATOM 1459 O O . ARG A 1 189 ? -26.384 4.333 35.492 1.00 77.62 189 ARG A O 1
ATOM 1466 N N . GLY A 1 190 ? -27.607 6.114 36.078 1.00 76.12 190 GLY A N 1
ATOM 1467 C CA . GLY A 1 190 ? -28.264 5.463 37.217 1.00 76.12 190 GLY A CA 1
ATOM 1468 C C . GLY A 1 190 ? -29.360 4.465 36.828 1.00 76.12 190 GLY A C 1
ATOM 1469 O O . GLY A 1 190 ? -29.590 3.509 37.562 1.00 76.12 190 GLY A O 1
ATOM 1470 N N . GLU A 1 191 ? -30.027 4.675 35.691 1.00 77.81 191 GLU A N 1
ATOM 1471 C CA . GLU A 1 191 ? -31.130 3.821 35.228 1.00 77.81 191 GLU A CA 1
ATOM 1472 C C . GLU A 1 191 ? -30.674 2.810 34.165 1.00 77.81 191 GLU A C 1
ATOM 1474 O O . GLU A 1 191 ? -31.211 1.707 34.105 1.00 77.81 191 GLU A O 1
ATOM 1479 N N . HIS A 1 192 ? -29.646 3.152 33.380 1.00 84.12 192 HIS A N 1
ATOM 1480 C CA . HIS A 1 192 ? -29.197 2.387 32.210 1.00 84.12 192 HIS A CA 1
ATOM 1481 C C . HIS A 1 192 ? -27.703 2.012 32.286 1.00 84.12 192 HIS A C 1
ATOM 1483 O O . HIS A 1 192 ? -26.988 2.060 31.289 1.00 84.12 192 HIS A O 1
ATOM 1489 N N . GLU A 1 193 ? -27.209 1.644 33.475 1.00 87.56 193 GLU A N 1
ATOM 1490 C CA . GLU A 1 193 ? -25.783 1.349 33.714 1.00 87.56 193 GLU A CA 1
ATOM 1491 C C . GLU A 1 193 ? -25.215 0.297 32.745 1.00 87.56 193 GLU A C 1
ATOM 1493 O O . GLU A 1 193 ? -24.133 0.490 32.195 1.00 87.56 193 GLU A O 1
ATOM 1498 N N . GLN A 1 194 ? -25.966 -0.781 32.488 1.00 87.31 194 GLN A N 1
ATOM 1499 C CA . GLN A 1 194 ? -25.555 -1.840 31.558 1.00 87.31 194 GLN A CA 1
ATOM 1500 C C . GLN A 1 194 ? -25.431 -1.322 30.120 1.00 87.31 194 GLN A C 1
ATOM 1502 O O . GLN A 1 194 ? -24.388 -1.515 29.504 1.00 87.31 194 GLN A O 1
ATOM 1507 N N . LEU A 1 195 ? -26.437 -0.592 29.625 1.00 86.88 195 LEU A N 1
ATOM 1508 C CA . LEU A 1 195 ? -26.433 0.010 28.287 1.00 86.88 195 LEU A CA 1
ATOM 1509 C C . LEU A 1 195 ? -25.219 0.928 28.084 1.00 86.88 195 LEU A C 1
ATOM 1511 O O . LEU A 1 195 ? -24.496 0.795 27.100 1.00 86.88 195 LEU A O 1
ATOM 1515 N N . LEU A 1 196 ? -24.966 1.828 29.039 1.00 88.19 196 LEU A N 1
ATOM 1516 C CA . LEU A 1 196 ? -23.841 2.758 28.947 1.00 88.19 196 LEU A CA 1
ATOM 1517 C C . LEU A 1 196 ? -22.489 2.043 29.018 1.00 88.19 196 LEU A C 1
ATOM 1519 O O . LEU A 1 196 ? -21.566 2.431 28.311 1.00 88.19 196 LEU A O 1
ATOM 1523 N N . SER A 1 197 ? -22.369 0.979 29.820 1.00 90.56 197 SER A N 1
ATOM 1524 C CA . SER A 1 197 ? -21.139 0.180 29.864 1.00 90.56 197 SER A CA 1
ATOM 1525 C C . SER A 1 197 ? -20.851 -0.538 28.539 1.00 90.56 197 SER A C 1
ATOM 1527 O O . SER A 1 197 ? -19.695 -0.606 28.125 1.00 90.56 197 SER A O 1
ATOM 1529 N N . THR A 1 198 ? -21.890 -1.010 27.842 1.00 90.19 198 THR A N 1
ATOM 1530 C CA . THR A 1 198 ? -21.765 -1.618 26.509 1.00 90.19 198 THR A CA 1
ATOM 1531 C C . THR A 1 198 ? -21.392 -0.577 25.453 1.00 90.19 198 THR A C 1
ATOM 1533 O O . THR A 1 198 ? -20.534 -0.848 24.618 1.00 90.19 198 THR A O 1
ATOM 1536 N N . LEU A 1 199 ? -21.958 0.635 25.516 1.00 88.88 199 LEU A N 1
ATOM 1537 C CA . LEU A 1 199 ? -21.568 1.746 24.637 1.00 88.88 199 LEU A CA 1
ATOM 1538 C C . LEU A 1 199 ? -20.115 2.187 24.846 1.00 88.88 199 LEU A C 1
ATOM 1540 O O . LEU A 1 199 ? -19.397 2.414 23.871 1.00 88.88 199 LEU A O 1
ATOM 1544 N N . ASP A 1 200 ? -19.668 2.275 26.102 1.00 91.06 200 ASP A N 1
ATOM 1545 C CA . ASP A 1 200 ? -18.274 2.571 26.448 1.00 91.06 200 ASP A CA 1
ATOM 1546 C C . ASP A 1 200 ? -17.323 1.512 25.856 1.00 91.06 200 ASP A C 1
ATOM 1548 O O . ASP A 1 200 ? -16.295 1.864 25.266 1.00 91.06 200 ASP A O 1
ATOM 1552 N N . ALA A 1 201 ? -17.684 0.227 25.964 1.00 91.94 201 ALA A N 1
ATOM 1553 C CA . ALA A 1 201 ? -16.917 -0.887 25.404 1.00 91.94 201 ALA A CA 1
ATOM 1554 C C . ALA A 1 201 ? -16.876 -0.846 23.866 1.00 91.94 201 ALA A C 1
ATOM 1556 O O . ALA A 1 201 ? -15.795 -0.881 23.279 1.00 91.94 201 ALA A O 1
ATOM 1557 N N . LEU A 1 202 ? -18.022 -0.654 23.206 1.00 90.69 202 LEU A N 1
ATOM 1558 C CA . LEU A 1 202 ? -18.104 -0.538 21.747 1.00 90.69 202 LEU A CA 1
ATOM 1559 C C . LEU A 1 202 ? -17.289 0.656 21.218 1.00 90.69 202 LEU A C 1
ATOM 1561 O O . LEU A 1 202 ? -16.540 0.540 20.248 1.00 90.69 202 LEU A O 1
ATOM 1565 N N . SER A 1 203 ? -17.370 1.807 21.892 1.00 90.25 203 SER A N 1
ATOM 1566 C CA . SER A 1 203 ? -16.565 2.994 21.578 1.00 90.25 203 SER A CA 1
ATOM 1567 C C . SER A 1 203 ? -15.062 2.732 21.737 1.00 90.25 203 SER A C 1
ATOM 1569 O O . SER A 1 203 ? -14.256 3.253 20.959 1.00 90.25 203 SER A O 1
ATOM 1571 N N . ALA A 1 204 ? -14.656 1.941 22.737 1.00 91.56 204 ALA A N 1
ATOM 1572 C CA . ALA A 1 204 ? -13.265 1.533 22.919 1.00 91.56 204 ALA A CA 1
ATOM 1573 C C . ALA A 1 204 ? -12.791 0.605 21.789 1.00 91.56 204 ALA A C 1
ATOM 1575 O O . ALA A 1 204 ? -11.716 0.835 21.228 1.00 91.56 204 ALA A O 1
ATOM 1576 N N . ASP A 1 205 ? -13.611 -0.363 21.389 1.00 92.06 205 ASP A N 1
ATOM 1577 C CA . ASP A 1 205 ? -13.305 -1.290 20.298 1.00 92.06 205 ASP A CA 1
ATOM 1578 C C . ASP A 1 205 ? -13.148 -0.577 18.956 1.00 92.06 205 ASP A C 1
ATOM 1580 O O . ASP A 1 205 ? -12.157 -0.785 18.254 1.00 92.06 205 ASP A O 1
ATOM 1584 N N . LEU A 1 206 ? -14.056 0.350 18.634 1.00 89.69 206 LEU A N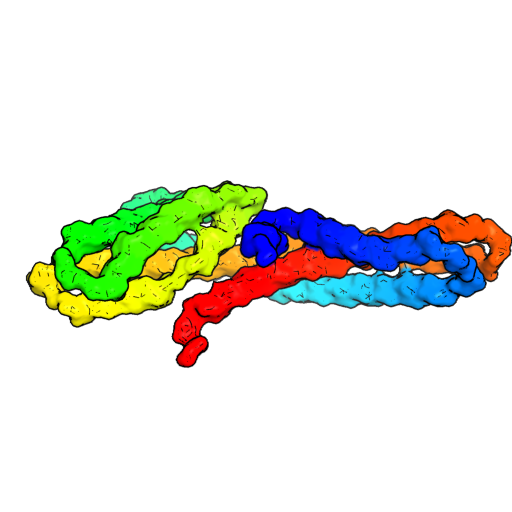 1
ATOM 1585 C CA . LEU A 1 206 ? -13.972 1.171 17.424 1.00 89.69 206 LEU A CA 1
ATOM 1586 C C . LEU A 1 206 ? -12.695 2.026 17.393 1.00 89.69 206 LEU A C 1
ATOM 1588 O O . LEU A 1 206 ? -12.064 2.163 16.342 1.00 89.69 206 LEU A O 1
ATOM 1592 N N . LYS A 1 207 ? -12.267 2.574 18.541 1.00 89.69 207 LYS A N 1
ATOM 1593 C CA . LYS A 1 207 ? -10.987 3.300 18.654 1.00 89.69 207 LYS A CA 1
ATOM 1594 C C . LYS A 1 207 ? -9.797 2.370 18.434 1.00 89.69 207 LYS A C 1
ATOM 1596 O O . LYS A 1 207 ? -8.855 2.751 17.741 1.00 89.69 207 LYS A O 1
ATOM 1601 N N . ASN A 1 208 ? -9.833 1.164 18.995 1.00 92.12 208 ASN A N 1
ATOM 1602 C CA . ASN A 1 208 ? -8.790 0.166 18.780 1.00 92.12 208 ASN A CA 1
ATOM 1603 C C . ASN A 1 208 ? -8.736 -0.253 17.302 1.00 92.12 208 ASN A C 1
ATOM 1605 O O . ASN A 1 208 ? -7.663 -0.265 16.704 1.00 92.12 208 ASN A O 1
ATOM 1609 N N . LEU A 1 209 ? -9.873 -0.499 16.649 1.00 89.31 209 LEU A N 1
ATOM 1610 C CA . LEU A 1 209 ? -9.893 -0.791 15.215 1.00 89.31 209 LEU A CA 1
ATOM 1611 C C . LEU A 1 209 ? -9.289 0.349 14.385 1.00 89.31 209 LEU A C 1
ATOM 1613 O O . LEU A 1 209 ? -8.494 0.081 13.481 1.00 89.31 209 LEU A O 1
ATOM 1617 N N . ASP A 1 210 ? -9.581 1.611 14.717 1.00 87.25 210 ASP A N 1
ATOM 1618 C CA . ASP A 1 210 ? -8.984 2.761 14.031 1.00 87.25 210 ASP A CA 1
ATOM 1619 C C . ASP A 1 210 ? -7.456 2.837 14.230 1.00 87.25 210 ASP A C 1
ATOM 1621 O O . ASP A 1 210 ? -6.701 2.994 13.262 1.00 87.25 210 ASP A O 1
ATOM 1625 N N . ILE A 1 211 ? -6.973 2.632 15.461 1.00 88.75 211 ILE A N 1
ATOM 1626 C CA . ILE A 1 211 ? -5.534 2.571 15.770 1.00 88.75 211 ILE A CA 1
ATOM 1627 C C . ILE A 1 211 ? -4.864 1.440 14.979 1.00 88.75 211 ILE A C 1
ATOM 1629 O O . ILE A 1 211 ? -3.839 1.658 14.321 1.00 88.75 211 ILE A O 1
ATOM 1633 N N . ALA A 1 212 ? -5.450 0.239 14.992 1.00 88.50 212 ALA A N 1
ATOM 1634 C CA . ALA A 1 212 ? -4.942 -0.912 14.257 1.00 88.50 212 ALA A CA 1
ATOM 1635 C C . ALA A 1 212 ? -4.904 -0.635 12.747 1.00 88.50 212 ALA A C 1
ATOM 1637 O O . ALA A 1 212 ? -3.873 -0.854 12.103 1.00 88.50 212 ALA A O 1
ATOM 1638 N N . ARG A 1 213 ? -5.985 -0.084 12.182 1.00 86.19 213 ARG A N 1
ATOM 1639 C CA . ARG A 1 213 ? -6.061 0.334 10.776 1.00 86.19 213 ARG A CA 1
ATOM 1640 C C . ARG A 1 213 ? -4.932 1.295 10.429 1.00 86.19 213 ARG A C 1
ATOM 1642 O O . ARG A 1 213 ? -4.259 1.097 9.414 1.00 86.19 213 ARG A O 1
ATOM 1649 N N . GLN A 1 214 ? -4.689 2.316 11.249 1.00 85.12 214 GLN A N 1
ATOM 1650 C CA . GLN A 1 214 ? -3.658 3.318 10.982 1.00 85.12 214 GLN A CA 1
ATOM 1651 C C . GLN A 1 214 ? -2.239 2.730 11.074 1.00 85.12 214 GLN A C 1
ATOM 1653 O O . GLN A 1 214 ? -1.391 3.002 10.209 1.00 85.12 214 GLN A O 1
ATOM 1658 N N . TYR A 1 215 ? -1.992 1.870 12.066 1.00 87.38 215 TYR A N 1
ATOM 1659 C CA . TYR A 1 215 ? -0.732 1.142 12.216 1.00 87.38 215 TYR A CA 1
ATOM 1660 C C . TYR A 1 215 ? -0.455 0.243 11.003 1.00 87.38 215 TYR A C 1
ATOM 1662 O O . TYR A 1 215 ? 0.579 0.382 10.337 1.00 87.38 215 TYR A O 1
ATOM 1670 N N . PHE A 1 216 ? -1.400 -0.632 10.651 1.00 86.19 216 PHE A N 1
ATOM 1671 C CA . PHE A 1 216 ? -1.238 -1.560 9.535 1.00 86.19 216 PHE A CA 1
ATOM 1672 C C . PHE A 1 216 ? -1.188 -0.839 8.185 1.00 86.19 216 PHE A C 1
ATOM 1674 O O . PHE A 1 216 ? -0.474 -1.285 7.288 1.00 86.19 216 PHE A O 1
ATOM 1681 N N . THR A 1 217 ? -1.871 0.301 8.037 1.00 84.56 217 THR A N 1
ATOM 1682 C CA . THR A 1 217 ? -1.805 1.117 6.817 1.00 84.56 217 THR A CA 1
ATOM 1683 C C . THR A 1 217 ? -0.388 1.626 6.637 1.00 84.56 217 THR A C 1
ATOM 1685 O O . THR A 1 217 ? 0.195 1.518 5.559 1.00 84.56 217 THR A O 1
ATOM 1688 N N . THR A 1 218 ? 0.195 2.152 7.711 1.00 86.56 218 THR A N 1
ATOM 1689 C CA . THR A 1 218 ? 1.569 2.644 7.701 1.00 86.56 218 THR A CA 1
ATOM 1690 C C . THR A 1 218 ? 2.548 1.517 7.363 1.00 86.56 218 THR A C 1
ATOM 1692 O O . THR A 1 218 ? 3.429 1.701 6.519 1.00 86.56 218 THR A O 1
ATOM 1695 N N . ALA A 1 219 ? 2.374 0.333 7.958 1.00 85.69 219 ALA A N 1
ATOM 1696 C CA . ALA A 1 219 ? 3.181 -0.848 7.650 1.00 85.69 219 ALA A CA 1
ATOM 1697 C C . ALA A 1 219 ? 3.042 -1.286 6.179 1.00 85.69 219 ALA A C 1
ATOM 1699 O O . ALA A 1 219 ? 4.047 -1.532 5.509 1.00 85.69 219 ALA A O 1
ATOM 1700 N N . PHE A 1 220 ? 1.816 -1.304 5.649 1.00 84.81 220 PHE A N 1
ATOM 1701 C CA . PHE A 1 220 ? 1.523 -1.620 4.252 1.00 84.81 220 PHE A CA 1
ATOM 1702 C C . PHE A 1 220 ? 2.210 -0.645 3.284 1.00 84.81 220 PHE A C 1
ATOM 1704 O O . PHE A 1 220 ? 2.880 -1.079 2.344 1.00 84.81 220 PHE A O 1
ATOM 1711 N N . MET A 1 221 ? 2.112 0.667 3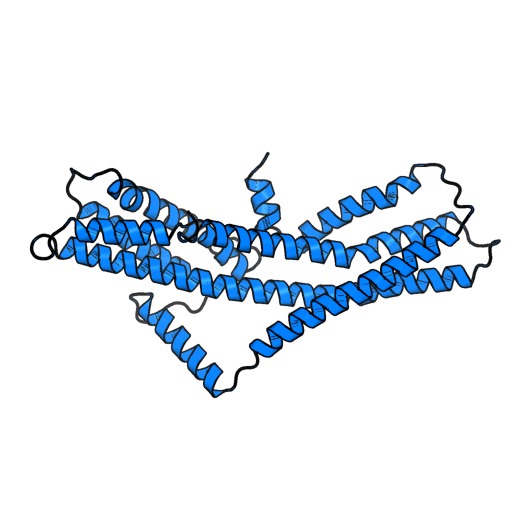.533 1.00 85.12 221 MET A N 1
ATOM 1712 C CA . MET A 1 221 ? 2.762 1.685 2.699 1.00 85.12 221 MET A CA 1
ATOM 1713 C C . MET A 1 221 ? 4.282 1.496 2.660 1.00 85.12 221 MET A C 1
ATOM 1715 O O . MET A 1 221 ? 4.892 1.562 1.591 1.00 85.12 221 MET A O 1
ATOM 1719 N N . LYS A 1 222 ? 4.900 1.213 3.814 1.00 85.75 222 LYS A N 1
ATOM 1720 C CA . LYS A 1 222 ? 6.340 0.931 3.906 1.00 85.75 222 LYS A CA 1
ATOM 1721 C C . LYS A 1 222 ? 6.721 -0.318 3.109 1.00 85.75 222 LYS A C 1
ATOM 1723 O O . LYS A 1 222 ? 7.703 -0.292 2.364 1.00 85.75 222 LYS A O 1
ATOM 1728 N N . GLU A 1 223 ? 5.946 -1.395 3.228 1.00 85.62 223 GLU A N 1
ATOM 1729 C CA . GLU A 1 223 ? 6.210 -2.647 2.516 1.00 85.62 223 GLU A CA 1
ATOM 1730 C C . GLU A 1 223 ? 6.109 -2.476 0.990 1.00 85.62 223 GLU A C 1
ATOM 1732 O O . GLU A 1 223 ? 6.993 -2.929 0.255 1.00 85.62 223 GLU A O 1
ATOM 1737 N N . GLU A 1 224 ? 5.074 -1.791 0.494 1.00 85.69 224 GLU A N 1
ATOM 1738 C CA . GLU A 1 224 ? 4.895 -1.530 -0.940 1.00 85.69 224 GLU A CA 1
ATOM 1739 C C . GLU A 1 224 ? 6.024 -0.661 -1.515 1.00 85.69 224 GLU A C 1
ATOM 1741 O O . GLU A 1 224 ? 6.563 -0.975 -2.581 1.00 85.69 224 GLU A O 1
ATOM 1746 N N . LEU A 1 225 ? 6.467 0.372 -0.791 1.00 86.56 225 LEU A N 1
ATOM 1747 C CA . LEU A 1 225 ? 7.594 1.211 -1.215 1.00 86.56 225 LEU A CA 1
ATOM 1748 C C . LEU A 1 225 ? 8.917 0.431 -1.250 1.00 86.56 225 LEU A C 1
ATOM 1750 O O . LEU A 1 225 ? 9.690 0.563 -2.206 1.00 86.56 225 LEU A O 1
ATOM 1754 N N . ALA A 1 226 ? 9.157 -0.441 -0.268 1.00 85.25 226 ALA A N 1
ATOM 1755 C CA . ALA A 1 226 ? 10.333 -1.306 -0.251 1.00 85.25 226 ALA A CA 1
ATOM 1756 C C . ALA A 1 226 ? 10.322 -2.311 -1.420 1.00 85.25 226 ALA A C 1
ATOM 1758 O O . ALA A 1 226 ? 11.339 -2.494 -2.102 1.00 85.25 226 ALA A O 1
ATOM 1759 N N . LYS A 1 227 ? 9.167 -2.933 -1.700 1.00 86.88 227 LYS A N 1
ATOM 1760 C CA . LYS A 1 227 ? 8.972 -3.845 -2.842 1.00 86.88 227 LYS A CA 1
ATOM 1761 C C . LYS A 1 227 ? 9.187 -3.136 -4.180 1.00 86.88 227 LYS A C 1
ATOM 1763 O O . LYS A 1 227 ? 9.866 -3.691 -5.053 1.00 86.88 227 LYS A O 1
ATOM 1768 N N . LEU A 1 228 ? 8.669 -1.915 -4.333 1.00 89.19 228 LEU A N 1
ATOM 1769 C CA . LEU A 1 228 ? 8.884 -1.081 -5.515 1.00 89.19 228 LEU A CA 1
ATOM 1770 C C . LEU A 1 228 ? 10.373 -0.784 -5.711 1.00 89.19 228 LEU A C 1
ATOM 1772 O O . LEU A 1 228 ? 10.918 -1.073 -6.775 1.00 89.19 228 LEU A O 1
ATOM 1776 N N . SER A 1 229 ? 11.042 -0.264 -4.678 1.00 89.56 229 SER A N 1
ATOM 1777 C CA . SER A 1 229 ? 12.471 0.075 -4.708 1.00 89.56 229 SER A CA 1
ATOM 1778 C C . SER A 1 229 ? 13.327 -1.123 -5.128 1.00 89.56 229 SER A C 1
ATOM 1780 O O . SER A 1 229 ? 14.117 -1.041 -6.073 1.00 89.56 229 SER A O 1
ATOM 1782 N N . ARG A 1 230 ? 13.100 -2.286 -4.505 1.00 89.06 230 ARG A N 1
ATOM 1783 C CA . ARG A 1 230 ? 13.807 -3.528 -4.841 1.00 89.06 230 ARG A CA 1
ATOM 1784 C C . ARG A 1 230 ? 13.562 -3.963 -6.289 1.00 89.06 230 ARG A C 1
ATOM 1786 O O . ARG A 1 230 ? 14.505 -4.342 -6.981 1.00 89.06 230 ARG A O 1
ATOM 1793 N N . SER A 1 231 ? 12.316 -3.898 -6.753 1.00 90.31 231 SER A N 1
ATOM 1794 C CA . SER A 1 231 ? 11.952 -4.289 -8.120 1.00 90.31 231 SER A CA 1
ATOM 1795 C C . SER A 1 231 ? 12.575 -3.355 -9.161 1.00 90.31 231 SER A C 1
ATOM 1797 O O . SER A 1 231 ? 13.129 -3.824 -10.156 1.00 90.31 231 SER A O 1
ATOM 1799 N N . LEU A 1 232 ? 12.554 -2.042 -8.907 1.00 91.25 232 LEU A N 1
ATOM 1800 C CA . LEU A 1 232 ? 13.170 -1.039 -9.774 1.00 91.25 232 LEU A CA 1
ATOM 1801 C C . LEU A 1 232 ? 14.688 -1.159 -9.825 1.00 91.25 232 LEU A C 1
ATOM 1803 O O . LEU A 1 232 ? 15.257 -0.939 -10.886 1.00 91.25 232 LEU A O 1
ATOM 1807 N N . LEU A 1 233 ? 15.354 -1.541 -8.734 1.00 88.00 233 LEU A N 1
ATOM 1808 C CA . LEU A 1 233 ? 16.797 -1.782 -8.759 1.00 88.00 233 LEU A CA 1
ATOM 1809 C C . LEU A 1 233 ? 17.161 -2.967 -9.662 1.00 88.00 233 LEU A C 1
ATOM 1811 O O . LEU A 1 233 ? 18.061 -2.843 -10.490 1.00 88.00 233 LEU A O 1
ATOM 1815 N N . TYR A 1 234 ? 16.450 -4.094 -9.561 1.00 89.75 234 TYR A N 1
ATOM 1816 C CA . TYR A 1 234 ? 16.741 -5.259 -10.405 1.00 89.75 234 TYR A CA 1
ATOM 1817 C C . TYR A 1 234 ? 16.414 -5.013 -11.879 1.00 89.75 234 TYR A C 1
ATOM 1819 O O . TYR A 1 234 ? 17.232 -5.286 -12.757 1.00 89.75 234 TYR A O 1
ATOM 1827 N N . ILE A 1 235 ? 15.223 -4.485 -12.159 1.00 91.81 235 ILE A N 1
ATOM 1828 C CA . ILE A 1 235 ? 14.750 -4.277 -13.532 1.00 91.81 235 ILE A CA 1
ATOM 1829 C C . ILE A 1 235 ? 15.418 -3.054 -14.156 1.00 91.81 235 ILE A C 1
ATOM 1831 O O . ILE A 1 235 ? 15.683 -3.039 -15.354 1.00 91.81 235 ILE A O 1
ATOM 1835 N N . GLY A 1 236 ? 15.744 -2.047 -13.351 1.00 91.00 236 GLY A N 1
ATOM 1836 C CA . GLY A 1 236 ? 16.384 -0.816 -13.784 1.00 91.00 236 GLY A CA 1
ATOM 1837 C C . GLY A 1 236 ? 17.744 -1.036 -14.434 1.00 91.00 236 GLY A C 1
ATOM 1838 O O . GLY A 1 236 ? 18.034 -0.425 -15.460 1.00 91.00 236 GLY A O 1
ATOM 1839 N N . VAL A 1 237 ? 18.545 -1.971 -13.909 1.00 92.50 237 VAL A N 1
ATOM 1840 C CA . VAL A 1 237 ? 19.813 -2.370 -14.544 1.00 92.50 237 VAL A CA 1
ATOM 1841 C C . VAL A 1 237 ? 19.561 -2.884 -15.961 1.00 92.50 237 VAL A C 1
ATOM 1843 O O . VAL A 1 237 ? 20.216 -2.440 -16.906 1.00 92.50 237 VAL A O 1
ATOM 1846 N N . LEU A 1 238 ? 18.568 -3.761 -16.136 1.00 92.62 238 LEU A N 1
ATOM 1847 C CA . LEU A 1 238 ? 18.207 -4.288 -17.451 1.00 92.62 238 LEU A CA 1
ATOM 1848 C C . LEU A 1 238 ? 17.673 -3.178 -18.373 1.00 92.62 238 LEU A C 1
ATOM 1850 O O . LEU A 1 238 ? 18.129 -3.049 -19.511 1.00 92.62 238 LEU A O 1
ATOM 1854 N N . ALA A 1 239 ? 16.776 -2.337 -17.857 1.00 93.94 239 ALA A N 1
ATOM 1855 C CA . ALA A 1 239 ? 16.129 -1.243 -18.575 1.00 93.94 239 ALA A CA 1
ATOM 1856 C C . ALA A 1 239 ? 17.099 -0.138 -19.028 1.00 93.94 239 ALA A C 1
ATOM 1858 O O . ALA A 1 239 ? 16.804 0.559 -19.995 1.00 93.94 239 ALA A O 1
ATOM 1859 N N . ILE A 1 240 ? 18.253 0.017 -18.369 1.00 94.75 240 ILE A N 1
ATOM 1860 C CA . ILE A 1 240 ? 19.336 0.915 -18.803 1.00 94.75 240 ILE A CA 1
ATOM 1861 C C . ILE A 1 240 ? 20.304 0.189 -19.747 1.00 94.75 240 ILE A C 1
ATOM 1863 O O . ILE A 1 240 ? 20.736 0.759 -20.749 1.00 94.75 240 ILE A O 1
ATOM 1867 N N . SER A 1 241 ? 20.630 -1.076 -19.462 1.00 94.69 241 SER A N 1
ATOM 1868 C CA . SER A 1 241 ? 21.608 -1.839 -20.247 1.00 94.69 241 SER A CA 1
ATOM 1869 C C . SER A 1 241 ? 21.195 -2.035 -21.710 1.00 94.69 241 SER A C 1
ATOM 1871 O O . SER A 1 241 ? 22.038 -1.919 -22.598 1.00 94.69 241 SER A O 1
ATOM 1873 N N . LEU A 1 242 ? 19.906 -2.276 -21.983 1.00 94.75 242 LEU A N 1
ATOM 1874 C CA . LEU A 1 242 ? 19.414 -2.511 -23.343 1.00 94.75 242 LEU A CA 1
ATOM 1875 C C . LEU A 1 242 ? 19.503 -1.257 -24.232 1.00 94.75 242 LEU A C 1
ATOM 1877 O O . LEU A 1 242 ? 20.083 -1.356 -25.314 1.00 94.75 242 LEU A O 1
ATOM 1881 N N . PRO A 1 243 ? 19.037 -0.065 -23.805 1.00 93.62 243 PRO A N 1
ATOM 1882 C CA . PRO A 1 243 ? 19.283 1.175 -24.541 1.00 93.62 243 PRO A CA 1
ATOM 1883 C C . PRO A 1 243 ? 20.767 1.478 -24.776 1.00 93.62 243 PRO A C 1
ATOM 1885 O O . PRO A 1 243 ? 21.128 1.949 -25.852 1.00 93.62 243 PRO A O 1
ATOM 1888 N N . VAL A 1 244 ? 21.644 1.184 -23.807 1.00 94.19 244 VAL A N 1
ATOM 1889 C CA . VAL A 1 244 ? 23.098 1.347 -23.983 1.00 94.19 244 VAL A CA 1
ATOM 1890 C C . VAL A 1 244 ? 23.624 0.401 -25.065 1.00 94.19 244 VAL A C 1
ATOM 1892 O O . VAL A 1 244 ? 24.349 0.836 -25.959 1.00 94.19 244 VAL A O 1
ATOM 1895 N N . ALA A 1 245 ? 23.226 -0.873 -25.032 1.00 91.69 245 ALA A N 1
ATOM 1896 C CA . ALA A 1 245 ? 23.587 -1.846 -26.060 1.00 91.69 245 ALA A CA 1
ATOM 1897 C C . ALA A 1 245 ? 23.083 -1.420 -27.449 1.00 91.69 245 ALA A C 1
ATOM 1899 O O . ALA A 1 245 ? 23.820 -1.531 -28.429 1.00 91.69 245 ALA A O 1
ATOM 1900 N N . LEU A 1 246 ? 21.870 -0.861 -27.526 1.00 89.81 246 LEU A N 1
ATOM 1901 C CA . LEU A 1 246 ? 21.308 -0.300 -28.753 1.00 89.81 246 LEU A CA 1
ATOM 1902 C C . LEU A 1 246 ? 22.155 0.859 -29.297 1.00 89.81 246 LEU A C 1
ATOM 1904 O O . LEU A 1 246 ? 22.447 0.883 -30.491 1.00 89.81 246 LEU A O 1
ATOM 1908 N N . LEU A 1 247 ? 22.599 1.789 -28.445 1.00 90.12 247 LEU A N 1
ATOM 1909 C CA . LEU A 1 247 ? 23.475 2.889 -28.865 1.00 90.12 247 LEU A CA 1
ATOM 1910 C C . LEU A 1 247 ? 24.836 2.391 -29.373 1.00 90.12 247 LEU A C 1
ATOM 1912 O O . LEU A 1 247 ? 25.315 2.873 -30.399 1.00 90.12 247 LEU A O 1
ATOM 1916 N N . ILE A 1 248 ? 25.441 1.404 -28.702 1.00 88.88 248 ILE A N 1
ATOM 1917 C CA . ILE A 1 248 ? 26.707 0.787 -29.140 1.00 88.88 248 ILE A CA 1
ATOM 1918 C C . ILE A 1 248 ? 26.530 0.108 -30.501 1.00 88.88 248 ILE A C 1
ATOM 1920 O O . ILE A 1 248 ? 27.354 0.286 -31.403 1.00 88.88 248 ILE A O 1
ATOM 1924 N N . GLN A 1 249 ? 25.442 -0.646 -30.671 1.00 84.06 249 GLN A N 1
ATOM 1925 C CA . GLN A 1 249 ? 25.123 -1.296 -31.937 1.00 84.06 249 GLN A CA 1
ATOM 1926 C C . GLN A 1 249 ? 24.964 -0.253 -33.047 1.00 84.06 249 GLN A C 1
ATOM 1928 O O . GLN A 1 249 ? 25.550 -0.394 -34.118 1.00 84.06 249 GLN A O 1
ATOM 1933 N N . LEU A 1 250 ? 24.242 0.832 -32.772 1.00 82.06 250 LEU A N 1
ATOM 1934 C CA . LEU A 1 250 ? 23.990 1.883 -33.746 1.00 82.06 250 LEU A CA 1
ATOM 1935 C C . LEU A 1 250 ? 25.254 2.650 -34.150 1.00 82.06 250 LEU A C 1
ATOM 1937 O O . LEU A 1 250 ? 25.412 3.002 -35.316 1.00 82.06 250 LEU A O 1
ATOM 1941 N N . ALA A 1 251 ? 26.182 2.848 -33.212 1.00 80.94 251 ALA A N 1
ATOM 1942 C CA . ALA A 1 251 ? 27.494 3.426 -33.491 1.00 80.94 251 ALA A CA 1
ATOM 1943 C C . ALA A 1 251 ? 28.388 2.496 -34.337 1.00 80.94 251 ALA A C 1
ATOM 1945 O O . ALA A 1 251 ? 29.231 2.971 -35.096 1.00 80.94 251 ALA A O 1
ATOM 1946 N N . THR A 1 252 ? 28.202 1.176 -34.224 1.00 76.19 252 THR A N 1
ATOM 1947 C CA . THR A 1 252 ? 29.022 0.161 -34.911 1.00 76.19 252 THR A CA 1
ATOM 1948 C C . THR A 1 252 ? 28.581 -0.087 -36.359 1.00 76.19 252 THR A C 1
ATOM 1950 O O . THR A 1 252 ? 29.397 -0.500 -37.182 1.00 76.19 252 THR A O 1
ATOM 1953 N N . PHE A 1 253 ? 27.315 0.180 -36.705 1.00 65.94 253 PHE A N 1
ATOM 1954 C CA . PHE A 1 253 ? 26.777 -0.005 -38.060 1.00 65.94 253 PHE A CA 1
ATOM 1955 C C . PHE A 1 253 ? 26.531 1.342 -38.760 1.00 65.94 253 PHE A C 1
ATOM 1957 O O . PHE A 1 253 ? 25.405 1.839 -38.768 1.00 65.94 253 PHE A O 1
ATOM 1964 N N . PRO A 1 254 ? 27.548 1.933 -39.413 1.00 56.16 254 PRO A N 1
ATOM 1965 C CA . PRO A 1 254 ? 27.494 3.319 -39.857 1.00 56.16 254 PRO A CA 1
ATOM 1966 C C . PRO A 1 254 ? 26.588 3.617 -41.057 1.00 56.16 254 PRO A C 1
ATOM 1968 O O . PRO A 1 254 ? 26.593 4.781 -41.426 1.00 56.16 254 PRO A O 1
ATOM 1971 N N . THR A 1 255 ? 25.855 2.651 -41.661 1.00 56.66 255 THR A N 1
ATOM 1972 C CA . THR A 1 255 ? 24.618 2.838 -42.495 1.00 56.66 255 THR A CA 1
ATOM 1973 C C . THR A 1 255 ? 24.312 1.743 -43.541 1.00 56.66 255 THR A C 1
ATOM 1975 O O . THR A 1 255 ? 23.216 1.768 -44.090 1.00 56.66 255 THR A O 1
ATOM 1978 N N . ALA A 1 256 ? 25.184 0.766 -43.840 1.00 52.44 256 ALA A N 1
ATOM 1979 C CA . ALA A 1 256 ? 25.008 -0.038 -45.073 1.00 52.44 256 ALA A CA 1
ATOM 1980 C C . ALA A 1 256 ? 24.746 -1.556 -44.934 1.00 52.44 256 ALA A C 1
ATOM 1982 O O . ALA A 1 256 ? 24.422 -2.187 -45.936 1.00 52.44 256 ALA A O 1
ATOM 1983 N N . VAL A 1 257 ? 24.895 -2.176 -43.753 1.00 53.28 257 VAL A N 1
ATOM 1984 C CA . VAL A 1 257 ? 24.924 -3.663 -43.654 1.00 53.28 257 VAL A CA 1
ATOM 1985 C C . VAL A 1 257 ? 24.064 -4.240 -42.522 1.00 53.28 257 VAL A C 1
ATOM 1987 O O . VAL A 1 257 ? 23.996 -5.454 -42.353 1.00 53.28 257 VAL A O 1
ATOM 1990 N N . ALA A 1 258 ? 23.379 -3.409 -41.733 1.00 57.72 258 ALA A N 1
ATOM 1991 C CA . ALA A 1 258 ? 22.495 -3.938 -40.702 1.00 57.72 258 ALA A CA 1
ATOM 1992 C C . ALA A 1 258 ? 21.202 -4.464 -41.354 1.00 57.72 258 ALA A C 1
ATOM 1994 O O . ALA A 1 258 ? 20.552 -3.706 -42.079 1.00 57.72 258 ALA A O 1
ATOM 1995 N N . PRO A 1 259 ? 20.789 -5.724 -41.118 1.00 62.03 259 PRO A N 1
ATOM 1996 C CA . PRO A 1 259 ? 19.464 -6.172 -41.518 1.00 62.03 259 PRO A CA 1
ATOM 1997 C C . PRO A 1 259 ? 18.431 -5.338 -40.750 1.00 62.03 259 PRO A C 1
ATOM 1999 O O . PRO A 1 259 ? 18.165 -5.584 -39.574 1.00 62.03 259 PRO A O 1
ATOM 2002 N N . MET A 1 260 ? 17.866 -4.323 -41.415 1.00 67.50 260 MET A N 1
ATOM 2003 C CA . MET A 1 260 ? 16.892 -3.395 -40.830 1.00 67.50 260 MET A CA 1
ATOM 2004 C C . MET A 1 260 ? 15.747 -4.053 -40.047 1.00 67.50 260 MET A C 1
ATOM 2006 O O . MET A 1 260 ? 15.419 -3.520 -38.984 1.00 67.50 260 MET A O 1
ATOM 2010 N N . PRO A 1 261 ? 15.172 -5.209 -40.450 1.00 72.69 261 PRO A N 1
ATOM 2011 C CA . PRO A 1 261 ? 14.158 -5.861 -39.622 1.00 72.69 261 PRO A CA 1
ATOM 2012 C C . PRO A 1 261 ? 14.686 -6.282 -38.241 1.00 72.69 261 PRO A C 1
ATOM 2014 O O . PRO A 1 261 ? 13.974 -6.148 -37.250 1.00 72.69 261 PRO A O 1
ATOM 2017 N N . THR A 1 262 ? 15.939 -6.730 -38.132 1.00 75.31 262 THR A N 1
ATOM 2018 C CA . THR A 1 262 ? 16.527 -7.157 -36.852 1.00 75.31 262 THR A CA 1
ATOM 2019 C C . THR A 1 262 ? 16.779 -5.972 -35.919 1.00 75.31 262 THR A C 1
ATOM 2021 O O . THR A 1 262 ? 16.489 -6.061 -34.728 1.00 75.31 262 THR A O 1
ATOM 2024 N N . VAL A 1 263 ? 17.266 -4.845 -36.452 1.00 77.06 263 VAL A N 1
ATOM 2025 C CA . VAL A 1 263 ? 17.502 -3.615 -35.669 1.00 77.06 263 VAL A CA 1
ATOM 2026 C C . VAL A 1 263 ? 16.188 -3.020 -35.167 1.00 77.06 263 VAL A C 1
ATOM 2028 O O . VAL A 1 263 ? 16.103 -2.586 -34.018 1.00 77.06 263 VAL A O 1
ATOM 2031 N N . LEU A 1 264 ? 15.150 -3.031 -36.004 1.00 79.00 264 LEU A N 1
ATOM 2032 C CA . LEU A 1 264 ? 13.824 -2.538 -35.643 1.00 79.00 264 LEU A CA 1
ATOM 2033 C C . LEU A 1 264 ? 13.202 -3.379 -34.521 1.00 79.00 264 LEU A C 1
ATOM 2035 O O . LEU A 1 264 ? 12.776 -2.821 -33.513 1.00 79.00 264 LEU A O 1
ATOM 2039 N N . VAL A 1 265 ? 13.219 -4.711 -34.645 1.00 82.00 265 VAL A N 1
ATOM 2040 C CA . VAL A 1 265 ? 12.703 -5.614 -33.601 1.00 82.00 265 VAL A CA 1
ATOM 2041 C C . VAL A 1 265 ? 13.473 -5.437 -32.291 1.00 82.00 265 VAL A C 1
ATOM 2043 O O . VAL A 1 265 ? 12.859 -5.310 -31.233 1.00 82.00 265 VAL A O 1
ATOM 2046 N N . PHE A 1 266 ? 14.807 -5.367 -32.350 1.00 85.31 266 PHE A N 1
ATOM 2047 C CA . PHE A 1 266 ? 15.632 -5.156 -31.161 1.00 85.31 266 PHE A CA 1
ATOM 2048 C C . PHE A 1 266 ? 15.366 -3.798 -30.499 1.00 85.31 266 PHE A C 1
ATOM 2050 O O . PHE A 1 266 ? 15.295 -3.709 -29.273 1.00 85.31 266 PHE A O 1
ATOM 2057 N N . THR A 1 267 ? 15.161 -2.745 -31.294 1.00 86.75 267 THR A N 1
ATOM 2058 C CA . THR A 1 267 ? 14.846 -1.412 -30.770 1.00 86.75 267 THR A CA 1
ATOM 2059 C C . THR A 1 267 ? 13.489 -1.400 -30.081 1.00 86.75 267 THR A C 1
ATOM 2061 O O . THR A 1 267 ? 13.372 -0.889 -28.974 1.00 86.75 267 THR A O 1
ATOM 2064 N N . LEU A 1 268 ? 12.465 -1.999 -30.685 1.00 88.25 268 LEU A N 1
ATOM 2065 C CA . LEU A 1 268 ? 11.134 -2.053 -30.083 1.00 88.25 268 LEU A CA 1
ATOM 2066 C C . LEU A 1 268 ? 11.123 -2.874 -28.799 1.00 88.25 268 LEU A C 1
ATOM 2068 O O . LEU A 1 268 ? 10.545 -2.435 -27.809 1.00 88.25 268 LEU A O 1
ATOM 2072 N N . LEU A 1 269 ? 11.833 -4.004 -28.775 1.00 89.75 269 LEU A N 1
ATOM 2073 C CA . LEU A 1 269 ? 12.047 -4.767 -27.549 1.00 89.75 269 LEU A CA 1
ATOM 2074 C C . LEU A 1 269 ? 12.745 -3.911 -26.482 1.00 89.75 269 LEU A C 1
ATOM 2076 O O . LEU A 1 269 ? 12.312 -3.886 -25.334 1.00 89.75 269 LEU A O 1
ATOM 2080 N N . THR A 1 270 ? 13.786 -3.173 -26.870 1.00 92.75 270 THR A N 1
ATOM 2081 C CA . THR A 1 270 ? 14.522 -2.264 -25.981 1.00 92.75 270 THR A CA 1
ATOM 2082 C C . THR A 1 270 ? 13.619 -1.175 -25.408 1.00 92.75 270 THR A C 1
ATOM 2084 O O . THR A 1 270 ? 13.691 -0.895 -24.215 1.00 92.75 270 THR A O 1
ATOM 2087 N N . VAL A 1 271 ? 12.740 -0.589 -26.227 1.00 92.88 271 VAL A N 1
ATOM 2088 C CA . VAL A 1 271 ? 11.769 0.412 -25.774 1.00 92.88 271 VAL A CA 1
ATOM 2089 C C . VAL A 1 271 ? 10.778 -0.213 -24.803 1.00 92.88 271 VAL A C 1
ATOM 2091 O O . VAL A 1 271 ? 10.607 0.313 -23.711 1.00 92.88 271 VAL A O 1
ATOM 2094 N N . VAL A 1 272 ? 10.174 -1.354 -25.143 1.00 93.81 272 VAL A N 1
ATOM 2095 C CA . VAL A 1 272 ? 9.214 -2.034 -24.262 1.00 93.81 272 VAL A CA 1
ATOM 2096 C C . VAL A 1 272 ? 9.855 -2.373 -22.915 1.00 93.81 272 VAL A C 1
ATOM 2098 O O . VAL A 1 272 ? 9.302 -2.024 -21.877 1.00 93.81 272 VAL A O 1
ATOM 2101 N N . VAL A 1 273 ? 11.052 -2.969 -22.900 1.00 94.00 273 VAL A N 1
ATOM 2102 C CA . VAL A 1 273 ? 11.759 -3.280 -21.645 1.00 94.00 273 VAL A CA 1
ATOM 2103 C C . VAL A 1 273 ? 12.155 -2.006 -20.890 1.00 94.00 273 VAL A C 1
ATOM 2105 O O . VAL A 1 273 ? 12.042 -1.949 -19.666 1.00 94.00 273 VAL A O 1
ATOM 2108 N N . GLY A 1 274 ? 12.559 -0.957 -21.608 1.00 94.31 274 GLY A N 1
ATOM 2109 C CA . GLY A 1 274 ? 12.884 0.349 -21.041 1.00 94.31 274 GLY A CA 1
ATOM 2110 C C . GLY A 1 274 ? 11.708 1.033 -20.336 1.00 94.31 274 GLY A C 1
ATOM 2111 O O . GLY A 1 274 ? 11.948 1.863 -19.464 1.00 94.31 274 GLY A O 1
ATOM 2112 N N . LEU A 1 275 ? 10.463 0.671 -20.666 1.00 95.19 275 LEU A N 1
ATOM 2113 C CA . LEU A 1 275 ? 9.241 1.209 -20.055 1.00 95.19 275 LEU A CA 1
ATOM 2114 C C . LEU A 1 275 ? 8.754 0.400 -18.841 1.00 95.19 275 LEU A C 1
ATOM 2116 O O . LEU A 1 275 ? 7.875 0.868 -18.119 1.00 95.19 275 LEU A O 1
ATOM 2120 N N . VAL A 1 276 ? 9.330 -0.777 -18.567 1.00 94.31 276 VAL A N 1
ATOM 2121 C CA . VAL A 1 276 ? 8.946 -1.614 -17.413 1.00 94.31 276 VAL A CA 1
ATOM 2122 C C . VAL A 1 276 ? 9.098 -0.875 -16.074 1.00 94.31 276 VAL A C 1
ATOM 2124 O O . VAL A 1 276 ? 8.153 -0.927 -15.284 1.00 94.31 276 VAL A O 1
ATOM 2127 N N . PRO A 1 277 ? 10.206 -0.151 -15.793 1.00 94.31 277 PRO A N 1
ATOM 2128 C CA . PRO A 1 277 ? 10.332 0.629 -14.560 1.00 94.31 277 PRO A CA 1
ATOM 2129 C C . PRO A 1 277 ? 9.203 1.649 -14.380 1.00 94.31 277 PRO A C 1
ATOM 2131 O O . PRO A 1 277 ? 8.667 1.797 -13.285 1.00 94.31 277 PRO A O 1
ATOM 2134 N N . LEU A 1 278 ? 8.802 2.318 -15.464 1.00 94.06 278 LEU A N 1
ATOM 2135 C CA . LEU A 1 278 ? 7.714 3.291 -15.438 1.00 94.06 278 LEU A CA 1
ATOM 2136 C C . LEU A 1 278 ? 6.358 2.618 -15.188 1.00 94.06 278 LEU A C 1
ATOM 2138 O O . LEU A 1 278 ? 5.577 3.105 -14.377 1.00 94.06 278 LEU A O 1
ATOM 2142 N N . ALA A 1 279 ? 6.087 1.484 -15.837 1.00 93.88 279 ALA A N 1
ATOM 2143 C CA . ALA A 1 279 ? 4.851 0.732 -15.626 1.00 93.88 279 ALA A CA 1
ATOM 2144 C C . ALA A 1 279 ? 4.720 0.232 -14.176 1.00 93.88 279 ALA A C 1
ATOM 2146 O O . ALA A 1 279 ? 3.642 0.325 -13.588 1.00 93.88 279 ALA A O 1
ATOM 2147 N N . LEU A 1 280 ? 5.823 -0.241 -13.581 1.00 92.56 280 LEU A N 1
ATOM 2148 C CA . LEU A 1 280 ? 5.873 -0.604 -12.163 1.00 92.56 280 LEU A CA 1
ATOM 2149 C C . LEU A 1 280 ? 5.624 0.607 -11.270 1.00 92.56 280 LEU A C 1
ATOM 2151 O O . LEU A 1 280 ? 4.782 0.538 -10.384 1.00 92.56 280 LEU A O 1
ATOM 2155 N N . LEU A 1 281 ? 6.304 1.726 -11.522 1.00 91.88 281 LEU A N 1
ATOM 2156 C CA . LEU A 1 281 ? 6.092 2.952 -10.759 1.00 91.88 281 LEU A CA 1
ATOM 2157 C C . LEU A 1 281 ? 4.611 3.349 -10.741 1.00 91.88 281 LEU A C 1
ATOM 2159 O O . LEU A 1 281 ? 4.056 3.581 -9.672 1.00 91.88 281 LEU A O 1
ATOM 2163 N N . ILE A 1 282 ? 3.970 3.395 -11.912 1.00 91.06 282 ILE A N 1
ATOM 2164 C CA . ILE A 1 282 ? 2.560 3.779 -12.030 1.00 91.06 282 ILE A CA 1
ATOM 2165 C C . ILE A 1 282 ? 1.672 2.797 -11.258 1.00 91.06 282 ILE A C 1
ATOM 2167 O O . ILE A 1 282 ? 0.833 3.240 -10.480 1.00 91.06 282 ILE A O 1
ATOM 2171 N N . ALA A 1 283 ? 1.871 1.484 -11.418 1.00 90.25 283 ALA A N 1
ATOM 2172 C CA . ALA A 1 283 ? 1.066 0.474 -10.728 1.00 90.25 283 ALA A CA 1
ATOM 2173 C C . ALA A 1 283 ? 1.136 0.607 -9.196 1.00 90.25 283 ALA A C 1
ATOM 2175 O O . ALA A 1 283 ? 0.106 0.578 -8.525 1.00 90.25 283 ALA A O 1
ATOM 2176 N N . PHE A 1 284 ? 2.337 0.793 -8.644 1.00 88.19 284 PHE A N 1
ATOM 2177 C CA . PHE A 1 284 ? 2.528 0.922 -7.198 1.00 88.19 284 PHE A CA 1
ATOM 2178 C C . PHE A 1 284 ? 2.023 2.269 -6.664 1.00 88.19 284 PHE A C 1
ATOM 2180 O O . PHE A 1 284 ? 1.343 2.302 -5.640 1.00 88.19 284 PHE A O 1
ATOM 2187 N N . ILE A 1 285 ? 2.306 3.380 -7.357 1.00 87.94 285 ILE A N 1
ATOM 2188 C CA . ILE A 1 285 ? 1.843 4.709 -6.930 1.00 87.94 285 ILE A CA 1
ATOM 2189 C C . ILE A 1 285 ? 0.319 4.798 -6.977 1.00 87.94 285 ILE A C 1
ATOM 2191 O O . ILE A 1 285 ? -0.264 5.361 -6.057 1.00 87.94 285 ILE A O 1
ATOM 2195 N N . LEU A 1 286 ? -0.339 4.234 -7.996 1.00 86.50 286 LEU A N 1
ATOM 2196 C CA . LEU A 1 286 ? -1.804 4.230 -8.071 1.00 86.50 286 LEU A CA 1
ATOM 2197 C C . LEU A 1 286 ? -2.437 3.522 -6.871 1.00 86.50 286 LEU A C 1
ATOM 2199 O O . LEU A 1 286 ? -3.410 4.030 -6.325 1.00 86.50 286 LEU A O 1
ATOM 2203 N N . ARG A 1 287 ? -1.866 2.399 -6.425 1.00 83.50 287 ARG A N 1
ATOM 2204 C CA . ARG A 1 287 ? -2.345 1.672 -5.242 1.00 83.50 287 ARG A CA 1
ATOM 2205 C C . ARG A 1 287 ? -2.167 2.482 -3.962 1.00 83.50 287 ARG A C 1
ATOM 2207 O O . ARG A 1 287 ? -3.112 2.638 -3.197 1.00 83.50 287 ARG A O 1
ATOM 2214 N N . VAL A 1 288 ? -0.972 3.032 -3.751 1.00 83.69 288 VAL A N 1
ATOM 2215 C CA . VAL A 1 288 ? -0.677 3.897 -2.597 1.00 83.69 288 VAL A CA 1
ATOM 2216 C C . VAL A 1 288 ? -1.602 5.115 -2.585 1.00 83.69 288 VAL A C 1
ATOM 2218 O O . VAL A 1 288 ? -2.173 5.446 -1.552 1.00 83.69 288 VAL A O 1
ATOM 2221 N N . ALA A 1 289 ? -1.803 5.752 -3.739 1.00 82.94 289 ALA A N 1
ATOM 2222 C CA . ALA A 1 289 ? -2.699 6.892 -3.879 1.00 82.94 289 ALA A CA 1
ATOM 2223 C C . ALA A 1 289 ? -4.163 6.510 -3.626 1.00 82.94 289 ALA A C 1
ATOM 2225 O O . ALA A 1 289 ? -4.862 7.268 -2.964 1.00 82.94 289 ALA A O 1
ATOM 2226 N N . ALA A 1 290 ? -4.619 5.347 -4.100 1.00 79.56 290 ALA A N 1
ATOM 2227 C CA . ALA A 1 290 ? -5.978 4.864 -3.866 1.00 79.56 290 ALA A CA 1
ATOM 2228 C C . ALA A 1 290 ? -6.239 4.603 -2.375 1.00 79.56 290 ALA A C 1
ATOM 2230 O O . ALA A 1 290 ? -7.240 5.071 -1.840 1.00 79.56 290 ALA A O 1
ATOM 2231 N N . VAL A 1 291 ? -5.311 3.930 -1.686 1.00 77.94 291 VAL A N 1
ATOM 2232 C CA . VAL A 1 291 ? -5.406 3.707 -0.233 1.00 77.94 291 VAL A CA 1
ATOM 2233 C C . VAL A 1 291 ? -5.372 5.039 0.523 1.00 77.94 291 VAL A C 1
ATOM 2235 O O . VAL A 1 291 ? -6.196 5.269 1.402 1.00 77.94 291 VAL A O 1
ATOM 2238 N N . ALA A 1 292 ? -4.470 5.955 0.154 1.00 77.88 292 ALA A N 1
ATOM 2239 C CA . ALA A 1 292 ? -4.377 7.269 0.788 1.00 77.88 292 ALA A CA 1
ATOM 2240 C C . ALA A 1 292 ? -5.635 8.130 0.574 1.00 77.88 292 ALA A C 1
ATOM 2242 O O . ALA A 1 292 ? -6.075 8.805 1.502 1.00 77.88 292 ALA A O 1
ATOM 2243 N N . GLN A 1 293 ? -6.227 8.101 -0.627 1.00 75.75 293 GLN A N 1
ATOM 2244 C CA . GLN A 1 293 ? -7.480 8.802 -0.920 1.00 75.75 293 GLN A CA 1
ATOM 2245 C C . GLN A 1 293 ? -8.632 8.276 -0.071 1.00 75.75 293 GLN A C 1
ATOM 2247 O O . GLN A 1 293 ? -9.393 9.079 0.457 1.00 75.75 293 GLN A O 1
ATOM 2252 N N . HIS A 1 294 ? -8.730 6.957 0.088 1.00 71.25 294 HIS A N 1
ATOM 2253 C CA . HIS A 1 294 ? -9.805 6.345 0.859 1.00 71.25 294 HIS A CA 1
ATOM 2254 C C . HIS A 1 294 ? -9.739 6.719 2.348 1.00 71.25 294 HIS A C 1
ATOM 2256 O O . HIS A 1 294 ? -10.757 6.993 2.968 1.00 71.25 294 HIS A O 1
ATOM 2262 N N . ILE A 1 295 ? -8.534 6.837 2.910 1.00 68.56 295 ILE A N 1
ATOM 2263 C CA . ILE A 1 295 ? -8.353 7.308 4.292 1.00 68.56 295 ILE A CA 1
ATOM 2264 C C . ILE A 1 295 ? -8.734 8.786 4.421 1.00 68.56 295 ILE A C 1
ATOM 2266 O O . ILE A 1 295 ? -9.413 9.173 5.368 1.00 68.56 295 ILE A O 1
ATOM 2270 N N . ALA A 1 296 ? -8.317 9.617 3.460 1.00 59.91 296 ALA A N 1
ATOM 2271 C CA . ALA A 1 296 ? -8.589 11.052 3.489 1.00 59.91 296 ALA A CA 1
ATOM 2272 C C . ALA A 1 296 ? -10.089 11.379 3.397 1.00 59.91 296 ALA A C 1
ATOM 2274 O O . ALA A 1 296 ? -10.518 12.378 3.972 1.00 59.91 296 ALA A O 1
ATOM 2275 N N . SER A 1 297 ? -10.885 10.550 2.711 1.00 56.38 297 SER A N 1
ATOM 2276 C CA . SER A 1 297 ? -12.340 10.731 2.626 1.00 56.38 297 SER A CA 1
ATOM 2277 C C . SER A 1 297 ? -13.095 10.405 3.916 1.00 56.38 297 SER A C 1
ATOM 2279 O O . SER A 1 297 ? -14.230 10.841 4.045 1.00 56.38 297 SER A O 1
ATOM 2281 N N . ILE A 1 298 ? -12.489 9.675 4.858 1.00 56.00 298 ILE A N 1
ATOM 2282 C CA . ILE A 1 298 ? -13.173 9.154 6.057 1.00 56.00 298 ILE A CA 1
ATOM 2283 C C . ILE A 1 298 ? -12.883 10.007 7.307 1.00 56.00 298 ILE A C 1
ATOM 2285 O O . ILE A 1 298 ? -13.564 9.901 8.322 1.00 56.00 298 ILE A O 1
ATOM 2289 N N . THR A 1 299 ? -11.891 10.903 7.268 1.00 50.44 299 THR A N 1
ATOM 2290 C CA . THR A 1 299 ? -11.613 11.803 8.402 1.00 50.44 299 THR A CA 1
ATOM 2291 C C . THR A 1 299 ? -12.621 12.967 8.484 1.00 50.44 299 THR A C 1
ATOM 2293 O O . THR A 1 299 ? -12.643 13.803 7.579 1.00 50.44 299 THR A O 1
ATOM 2296 N N . PRO A 1 300 ? -13.371 13.123 9.595 1.00 49.88 300 PRO A N 1
ATOM 2297 C CA . PRO A 1 300 ? -14.502 14.059 9.732 1.00 49.88 300 PRO A CA 1
ATOM 2298 C C . PRO A 1 300 ? -14.119 15.547 9.880 1.00 49.88 300 PRO A C 1
ATOM 2300 O O . PRO A 1 300 ? -14.962 16.377 10.203 1.00 49.88 300 PRO A O 1
ATOM 2303 N N . PHE A 1 301 ? -12.858 15.929 9.652 1.00 50.34 301 PHE A N 1
ATOM 2304 C CA . PHE A 1 301 ? -12.409 17.328 9.772 1.00 50.34 301 PHE A CA 1
ATOM 2305 C C . PHE A 1 301 ? -12.460 18.123 8.453 1.00 50.34 301 PHE A C 1
ATOM 2307 O O . PHE A 1 301 ? -11.932 19.233 8.384 1.00 50.34 301 PHE A O 1
ATOM 2314 N N . MET A 1 302 ? -13.080 17.576 7.403 1.00 40.06 302 MET A N 1
ATOM 2315 C CA . MET A 1 302 ? -13.239 18.231 6.098 1.00 40.06 302 MET A CA 1
ATOM 2316 C C . MET A 1 302 ? -14.710 18.261 5.651 1.00 40.06 302 MET A C 1
ATOM 2318 O O . MET A 1 302 ? -15.048 17.778 4.574 1.00 40.06 302 MET A O 1
ATOM 2322 N N . THR A 1 303 ? -15.570 18.882 6.458 1.00 40.72 303 THR A N 1
ATOM 2323 C CA . THR A 1 303 ? -16.796 19.545 5.977 1.00 40.72 303 THR A CA 1
ATOM 2324 C C . THR A 1 303 ? -16.873 20.946 6.547 1.00 40.72 303 THR A C 1
ATOM 2326 O O . THR A 1 303 ? -16.746 21.062 7.787 1.00 40.72 303 THR A O 1
#

pLDDT: mean 81.37, std 12.19, range [37.59, 95.81]

Organism: Halopiger xanaduensis (strain DSM 18323 / JCM 14033 / SH-6) (NCBI:txid797210)

Sequence (303 aa):
MDDRFSRWLLLSGDRFRVATGILVTMAVVVLIPLFSQFDVRNLTPLIYIASALIGGNITLITLVVAINQVILSQELKSPGALRDEIDQSDDYRQAALDQPAPPTDPADFLQQLLQQTQEHADSLAELLPDSTSGTDTHLIDELPEECAQISEELGTGPDKLSSVIVPLLGIEYATHIHECNQLESDYERGEHEQLLSTLDALSADLKNLDIARQYFTTAFMKEELAKLSRSLLYIGVLAISLPVALLIQLATFPTAVAPMPTVLVFTLLTVVVGLVPLALLIAFILRVAAVAQHIASITPFMT